Protein AF-0000000072936129 (afdb_homodimer)

pLDDT: mean 92.23, std 13.23, range [34.88, 98.94]

Solvent-accessible surface area (backbone atoms only — not comparable to full-atom values): 17784 Å² total; per-residue (Å²): 123,75,64,48,85,88,72,52,72,51,57,71,72,42,20,21,24,25,31,34,38,63,57,96,77,30,41,35,38,40,36,5,30,23,65,89,80,64,44,60,27,60,57,40,38,38,34,34,70,89,75,70,45,54,44,74,38,45,80,39,76,51,63,65,71,44,19,21,29,34,36,50,46,68,53,96,84,27,37,38,36,38,39,4,32,53,90,78,54,62,28,54,36,33,35,36,34,46,64,56,58,78,68,30,64,76,76,63,76,26,44,39,38,24,37,72,63,34,36,74,78,60,31,71,76,69,68,57,69,67,73,71,39,18,24,30,34,23,56,39,67,57,92,67,28,37,42,36,39,36,5,29,57,87,81,51,41,28,56,55,76,46,55,34,32,61,91,78,51,42,92,123,76,64,47,86,87,73,54,73,52,56,72,72,43,19,20,22,25,31,35,39,64,57,95,77,31,40,36,39,38,38,5,30,22,67,91,79,64,43,60,27,58,54,41,37,36,34,34,71,90,75,70,44,54,44,72,39,44,80,39,76,52,63,66,70,45,20,20,28,36,37,51,45,68,53,96,84,27,38,37,36,39,38,4,31,54,91,81,53,61,28,54,36,34,36,37,34,46,63,54,58,76,68,32,64,76,77,57,80,28,42,38,39,26,38,72,64,36,37,72,78,61,30,70,74,69,70,60,72,68,74,69,39,20,24,29,35,22,56,40,66,56,91,66,28,37,42,36,37,38,4,29,58,87,82,50,42,29,54,57,77,43,56,33,34,61,92,78,52,41,91

Secondary structure (DSSP, 8-state):
--B-TTS-B-SPPP-BS-EEEEETTEEEEE--EETTTTEE---EEEEETTTTEEEEEEEEESPPPS-BS-EEEEETTEEEEE--B-SS-B---EEEEEPPPGGGGTSS--EEEEEEEE-HHHHHHH----PPS-BS-EEEEETTEEEEE--B-SS-B---EEEEETTTTB-/--B-TTS-B-SPPP-BS-EEEEETTEEEEE--EETTTTEE---EEEEETTTTEEEEEEEEESPPPS-BS-EEEEETTEEEEE--B-SS-B---EEEEEPPPTHHHHSS--EEEEEEEE-HHHHHHH----PPS-BS-EEEEETTEEEEE--B-SS-B---EEEEETTTTB-

Radius of gyration: 19.37 Å; Cα contacts (8 Å, |Δi|>4): 922; chains: 2; bounding box: 53×57×47 Å

Nearest PDB structures (foldseek):
  9d1i-assembly1_A  TM=8.210E-01  e=4.755E-09  Homo sapiens
  9d1z-assembly1_A  TM=8.178E-01  e=1.026E-08  Homo sapiens
  8ebm-assembly2_B  TM=7.994E-01  e=2.455E-08  Homo sapiens
  9bc9-assembly2_B  TM=8.000E-01  e=6.846E-08  Homo sapiens
  5gq0-assembly1_B  TM=7.880E-01  e=1.724E-07  Arabidopsis thaliana

Structure (mmCIF, N/CA/C/O backbone):
data_AF-0000000072936129-model_v1
#
loop_
_entity.id
_entity.type
_entity.pdbx_description
1 polymer 'Kelch repeat protein, putative'
#
loop_
_atom_site.group_PDB
_atom_site.id
_atom_site.type_symbol
_atom_site.label_atom_id
_atom_site.label_alt_id
_atom_site.label_comp_id
_atom_site.label_asym_id
_atom_site.label_entity_id
_atom_site.label_seq_id
_atom_site.pdbx_PDB_ins_code
_atom_site.Cartn_x
_atom_site.Cartn_y
_atom_site.Cartn_z
_atom_site.occupancy
_atom_site.B_iso_or_equiv
_atom_site.auth_seq_id
_atom_site.auth_comp_id
_atom_site.auth_asym_id
_atom_site.auth_atom_id
_atom_site.pdbx_PDB_model_num
ATOM 1 N N . VAL A 1 1 ? 0.604 16.75 18.766 1 35.09 1 VAL A N 1
ATOM 2 C CA . VAL A 1 1 ? -0.554 16.984 17.906 1 35.09 1 VAL A CA 1
ATOM 3 C C . VAL A 1 1 ? -0.924 18.469 17.953 1 35.09 1 VAL A C 1
ATOM 5 O O . VAL A 1 1 ? -1.221 19.016 19.016 1 35.09 1 VAL A O 1
ATOM 8 N N . GLN A 1 2 ? -0.437 19.125 16.875 1 34.94 2 GLN A N 1
ATOM 9 C CA . GLN A 1 2 ? -0.772 20.531 17.031 1 34.94 2 GLN A CA 1
ATOM 10 C C . GLN A 1 2 ? -2.281 20.734 17.141 1 34.94 2 GLN A C 1
ATOM 12 O O . GLN A 1 2 ? -3.029 20.344 16.234 1 34.94 2 GLN A O 1
ATOM 17 N N . ARG A 1 3 ? -2.689 20.625 18.297 1 34.88 3 ARG A N 1
ATOM 18 C CA . ARG A 1 3 ? -4.066 21.016 18.562 1 34.88 3 ARG A CA 1
ATOM 19 C C . ARG A 1 3 ? -4.316 22.453 18.141 1 34.88 3 ARG A C 1
ATOM 21 O O . ARG A 1 3 ? -3.598 23.375 18.562 1 34.88 3 ARG A O 1
ATOM 28 N N . CYS A 1 4 ? -4.648 22.688 16.906 1 37.97 4 CYS A N 1
ATOM 29 C CA . CYS A 1 4 ? -5.16 24.047 16.828 1 37.97 4 CYS A CA 1
ATOM 30 C C . CYS A 1 4 ? -6.199 24.297 17.906 1 37.97 4 CYS A C 1
ATOM 32 O O . CYS A 1 4 ? -6.758 23.359 18.469 1 37.97 4 CYS A O 1
ATOM 34 N N . HIS A 1 5 ? -6.414 25.453 18.234 1 36.09 5 HIS A N 1
ATOM 35 C CA . HIS A 1 5 ? -7.23 26.031 19.297 1 36.09 5 HIS A CA 1
ATOM 36 C C . HIS A 1 5 ? -8.633 25.422 19.312 1 36.09 5 HIS A C 1
ATOM 38 O O . HIS A 1 5 ? -9.273 25.344 20.359 1 36.09 5 HIS A O 1
ATOM 44 N N . ASP A 1 6 ? -9.484 25.484 18.234 1 43.16 6 ASP A N 1
ATOM 45 C CA . ASP A 1 6 ? -10.922 25.25 18.375 1 43.16 6 ASP A CA 1
ATOM 46 C C . ASP A 1 6 ? -11.242 23.766 18.438 1 43.16 6 ASP A C 1
ATOM 48 O O . ASP A 1 6 ? -12.398 23.375 18.281 1 43.16 6 ASP A O 1
ATOM 52 N N . GLY A 1 7 ? -10.445 22.891 18.969 1 49.56 7 GLY A N 1
ATOM 53 C CA . GLY A 1 7 ? -10.719 21.484 19.156 1 49.56 7 GLY A CA 1
ATOM 54 C C . GLY A 1 7 ? -10.539 20.672 17.891 1 49.56 7 GLY A C 1
ATOM 55 O O . GLY A 1 7 ? -10.727 19.453 17.891 1 49.56 7 GLY A O 1
ATOM 56 N N . GLN A 1 8 ? -10.758 21.312 16.75 1 54.88 8 GLN A N 1
ATOM 57 C CA . GLN A 1 8 ? -10.734 20.594 15.477 1 54.88 8 GLN A CA 1
ATOM 58 C C . GLN A 1 8 ? -9.336 20.062 15.172 1 54.88 8 GLN A C 1
ATOM 60 O O . GLN A 1 8 ? -8.344 20.766 15.359 1 54.88 8 GLN A O 1
ATOM 65 N N . VAL A 1 9 ? -9.242 18.781 15.211 1 64 9 VAL A N 1
ATOM 66 C CA . VAL A 1 9 ? -7.98 18.141 14.867 1 64 9 VAL A CA 1
ATOM 67 C C . VAL A 1 9 ? -7.539 18.594 13.477 1 64 9 VAL A C 1
ATOM 69 O O . VAL A 1 9 ? -8.32 18.531 12.523 1 64 9 VAL A O 1
ATOM 72 N N . SER A 1 10 ? -6.477 19.203 13.352 1 86.56 10 SER A N 1
ATOM 73 C CA . SER A 1 10 ? -5.988 19.844 12.141 1 86.56 10 SER A CA 1
ATOM 74 C C . SER A 1 10 ? -5.238 18.859 11.25 1 86.56 10 SER A C 1
ATOM 76 O O . SER A 1 10 ? -5.035 19.125 10.062 1 86.56 10 SER A O 1
ATOM 78 N N . GLU A 1 11 ? -4.922 17.734 11.867 1 94.81 11 GLU A N 1
ATOM 79 C CA . GLU A 1 11 ? -4.215 16.719 11.094 1 94.81 11 GLU A CA 1
ATOM 80 C C . GLU A 1 11 ? -4.492 15.32 11.633 1 94.81 11 GLU A C 1
ATOM 82 O O . GLU A 1 11 ? -4.973 15.172 12.758 1 94.81 11 GLU A O 1
ATOM 87 N N . PRO A 1 12 ? -4.352 14.344 10.875 1 96.69 12 PRO A N 1
ATOM 88 C CA . PRO A 1 12 ? -4.605 13 11.391 1 96.69 12 PRO A CA 1
ATOM 89 C C . PRO A 1 12 ? -3.715 12.641 12.578 1 96.69 12 PRO A C 1
ATOM 91 O O . PRO A 1 12 ? -2.543 13.023 12.609 1 96.69 12 PRO A O 1
ATOM 94 N N . PRO A 1 13 ? -4.262 11.93 13.555 1 96.5 13 PRO A N 1
ATOM 95 C CA . PRO A 1 13 ? -3.408 11.391 14.617 1 96.5 13 PRO A CA 1
ATOM 96 C C . PRO A 1 13 ? -2.363 10.406 14.086 1 96.5 13 PRO A C 1
ATOM 98 O O . PRO A 1 13 ? -2.508 9.875 12.984 1 96.5 13 PRO A O 1
ATOM 101 N N . ALA A 1 14 ? -1.363 10.195 14.93 1 97.94 14 ALA A N 1
ATOM 102 C CA . ALA A 1 14 ? -0.347 9.195 14.602 1 97.94 14 ALA A CA 1
ATOM 103 C C . ALA A 1 14 ? -0.981 7.832 14.336 1 97.94 14 ALA A C 1
ATOM 105 O O . ALA A 1 14 ? -1.893 7.414 15.055 1 97.94 14 ALA A O 1
ATOM 106 N N . ARG A 1 15 ? -0.455 7.164 13.258 1 98.5 15 ARG A N 1
ATOM 107 C CA . ARG A 1 15 ? -1.057 5.883 12.906 1 98.5 15 ARG A CA 1
ATOM 108 C C . ARG A 1 15 ? -0.118 5.059 12.031 1 98.5 15 ARG A C 1
ATOM 110 O O . ARG A 1 15 ? 0.707 5.613 11.305 1 98.5 15 ARG A O 1
ATOM 117 N N . SER A 1 16 ? -0.216 3.822 12.156 1 98.75 16 SER A N 1
ATOM 118 C CA . SER A 1 16 ? 0.45 2.836 11.312 1 98.75 16 SER A CA 1
ATOM 119 C C . SER A 1 16 ? -0.561 1.931 10.617 1 98.75 16 SER A C 1
ATOM 121 O O . SER A 1 16 ? -1.654 1.697 11.141 1 98.75 16 SER A O 1
ATOM 123 N N . GLY A 1 17 ? -0.165 1.471 9.43 1 98.81 17 GLY A N 1
ATOM 124 C CA . GLY A 1 17 ? -1.006 0.52 8.719 1 98.81 17 GLY A CA 1
ATOM 125 C C . GLY A 1 17 ? -2.119 1.182 7.93 1 98.81 17 GLY A C 1
ATOM 126 O O . GLY A 1 17 ? -2.908 0.501 7.27 1 98.81 17 GLY A O 1
ATOM 127 N N . ALA A 1 18 ? -2.207 2.545 7.98 1 98.88 18 ALA A N 1
ATOM 128 C CA . ALA A 1 18 ? -3.131 3.26 7.105 1 98.88 18 ALA A CA 1
ATOM 129 C C . ALA A 1 18 ? -2.699 3.148 5.645 1 98.88 18 ALA A C 1
ATOM 131 O O . ALA A 1 18 ? -1.549 2.814 5.355 1 98.88 18 ALA A O 1
ATOM 132 N N . ARG A 1 19 ? -3.637 3.375 4.766 1 98.88 19 ARG A N 1
ATOM 133 C CA . ARG A 1 19 ? -3.324 3.35 3.34 1 98.88 19 ARG A CA 1
ATOM 134 C C . ARG A 1 19 ? -3.766 4.641 2.66 1 98.88 19 ARG A C 1
ATOM 136 O O . ARG A 1 19 ? -4.656 5.336 3.154 1 98.88 19 ARG A O 1
ATOM 143 N N . SER A 1 20 ? -3.125 4.906 1.517 1 98.88 20 SER A N 1
ATOM 144 C CA . SER A 1 20 ? -3.391 6.172 0.84 1 98.88 20 SER A CA 1
ATOM 145 C C . SER A 1 20 ? -3.631 5.961 -0.651 1 98.88 20 SER A C 1
ATOM 147 O O . SER A 1 20 ? -3.221 4.941 -1.214 1 98.88 20 SER A O 1
ATOM 149 N N . ALA A 1 21 ? -4.293 6.852 -1.261 1 98.56 21 ALA A N 1
ATOM 150 C CA . ALA A 1 21 ? -4.52 6.98 -2.697 1 98.56 21 ALA A CA 1
ATOM 151 C C . ALA A 1 21 ? -4.582 8.445 -3.113 1 98.56 21 ALA A C 1
ATOM 153 O O . ALA A 1 21 ? -4.832 9.328 -2.283 1 98.56 21 ALA A O 1
ATOM 154 N N . VAL A 1 22 ? -4.336 8.672 -4.348 1 97.44 22 VAL A N 1
ATOM 155 C CA . VAL A 1 22 ? -4.383 10.031 -4.883 1 97.44 22 VAL A CA 1
ATOM 156 C C . VAL A 1 22 ? -5.453 10.117 -5.969 1 97.44 22 VAL A C 1
ATOM 158 O O . VAL A 1 22 ? -5.551 9.234 -6.824 1 97.44 22 VAL A O 1
ATOM 161 N N . PHE A 1 23 ? -6.227 11.133 -5.898 1 96.69 23 PHE A N 1
ATOM 162 C CA . PHE A 1 23 ? -7.223 11.406 -6.93 1 96.69 23 PHE A CA 1
ATOM 163 C C . PHE A 1 23 ? -7.387 12.906 -7.141 1 96.69 23 PHE A C 1
ATOM 165 O O . PHE A 1 23 ? -7.559 13.656 -6.18 1 96.69 23 PHE A O 1
ATOM 172 N N . GLU A 1 24 ? -7.199 13.328 -8.352 1 94.94 24 GLU A N 1
ATOM 173 C CA . GLU A 1 24 ? -7.367 14.719 -8.766 1 94.94 24 GLU A CA 1
ATOM 174 C C . GLU A 1 24 ? -6.566 15.664 -7.875 1 94.94 24 GLU A C 1
ATOM 176 O O . GLU A 1 24 ? -7.098 16.656 -7.379 1 94.94 24 GLU A O 1
ATOM 181 N N . GLY A 1 25 ? -5.395 15.297 -7.559 1 94.75 25 G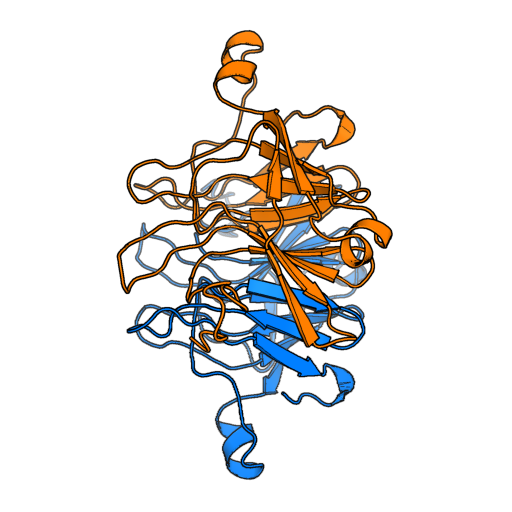LY A N 1
ATOM 182 C CA . GLY A 1 25 ? -4.434 16.156 -6.895 1 94.75 25 GLY A CA 1
ATOM 183 C C . GLY A 1 25 ? -4.555 16.141 -5.383 1 94.75 25 GLY A C 1
ATOM 184 O O . GLY A 1 25 ? -3.852 16.891 -4.691 1 94.75 25 GLY A O 1
ATOM 185 N N . ILE A 1 26 ? -5.465 15.344 -4.859 1 96.31 26 ILE A N 1
ATOM 186 C CA . ILE A 1 26 ? -5.664 15.258 -3.418 1 96.31 26 ILE A CA 1
ATOM 187 C C . ILE A 1 26 ? -5.203 13.891 -2.914 1 96.31 26 ILE A C 1
ATOM 189 O O . ILE A 1 26 ? -5.477 12.867 -3.541 1 96.31 26 ILE A O 1
ATOM 193 N N . VAL A 1 27 ? -4.445 13.891 -1.812 1 97.62 27 VAL A N 1
ATOM 194 C CA . VAL A 1 27 ? -4.02 12.656 -1.169 1 97.62 27 VAL A CA 1
ATOM 195 C C . VAL A 1 27 ? -5.027 12.258 -0.095 1 97.62 27 VAL A C 1
ATOM 197 O O . VAL A 1 27 ? -5.324 13.039 0.809 1 97.62 27 VAL A O 1
ATOM 200 N N . TYR A 1 28 ? -5.535 11.047 -0.186 1 98.38 28 TYR A N 1
ATOM 201 C CA . TYR A 1 28 ? -6.477 10.531 0.801 1 98.38 28 TYR A CA 1
ATOM 202 C C . TYR A 1 28 ? -5.84 9.43 1.64 1 98.38 28 TYR A C 1
ATOM 204 O O . TYR A 1 28 ? -5.113 8.586 1.115 1 98.38 28 TYR A O 1
ATOM 212 N N . ILE A 1 29 ? -6.098 9.445 2.912 1 98.69 29 ILE A N 1
ATOM 213 C CA . ILE A 1 29 ? -5.609 8.438 3.852 1 98.69 29 ILE A CA 1
ATOM 214 C C . ILE A 1 29 ? -6.785 7.824 4.609 1 98.69 29 ILE A C 1
ATOM 216 O O . ILE A 1 29 ? -7.703 8.539 5.027 1 98.69 29 ILE A O 1
ATOM 220 N N . PHE A 1 30 ? -6.727 6.527 4.781 1 98.81 30 PHE A N 1
ATOM 221 C CA . PHE A 1 30 ? -7.809 5.84 5.473 1 98.81 30 PHE A CA 1
ATOM 222 C C . PHE A 1 30 ? -7.258 4.801 6.441 1 98.81 30 PHE A C 1
ATOM 224 O O . PHE A 1 30 ? -6.336 4.055 6.102 1 98.81 30 PHE A O 1
ATOM 231 N N . GLY A 1 31 ? -7.863 4.77 7.641 1 98.81 31 GLY A N 1
ATOM 232 C CA . GLY A 1 31 ? -7.621 3.701 8.602 1 98.81 31 GLY A CA 1
ATOM 233 C C . GLY A 1 31 ? -6.312 3.852 9.344 1 98.81 31 GLY A C 1
ATOM 234 O O . GLY A 1 31 ? -5.836 4.969 9.555 1 98.81 31 GLY A O 1
ATOM 235 N N . GLY A 1 32 ? -5.836 2.781 9.883 1 98.75 32 GLY A N 1
ATOM 236 C CA . GLY A 1 32 ? -4.605 2.736 10.656 1 98.75 32 GLY A CA 1
ATOM 237 C C . GLY A 1 32 ? -4.836 2.457 12.133 1 98.75 32 GLY A C 1
ATOM 238 O O . GLY A 1 32 ? -5.973 2.264 12.562 1 98.75 32 GLY A O 1
ATOM 239 N N . TYR A 1 33 ? -3.738 2.365 12.727 1 98.38 33 TYR A N 1
ATOM 240 C CA . TYR A 1 33 ? -3.672 2.047 14.148 1 98.38 33 TYR A CA 1
ATOM 241 C C . TYR A 1 33 ? -2.701 2.973 14.867 1 98.38 33 TYR A C 1
ATOM 243 O O . TYR A 1 33 ? -1.678 3.369 14.305 1 98.38 33 TYR A O 1
ATOM 251 N N . THR A 1 34 ? -3.084 3.342 16.141 1 97.56 34 THR A N 1
ATOM 252 C CA . THR A 1 34 ? -2.133 4.094 16.953 1 97.56 34 THR A CA 1
ATOM 253 C C . THR A 1 34 ? -1.775 3.32 18.219 1 97.56 34 THR A C 1
ATOM 255 O O . THR A 1 34 ? -2.646 2.719 18.844 1 97.56 34 THR A O 1
ATOM 258 N N . LYS A 1 35 ? -0.553 3.352 18.562 1 90.81 35 LYS A N 1
ATOM 259 C CA . LYS A 1 35 ? -0.07 2.684 19.766 1 90.81 35 LYS A CA 1
ATOM 260 C C . LYS A 1 35 ? -0.498 3.439 21.016 1 90.81 35 LYS A C 1
ATOM 262 O O . LYS A 1 35 ? -0.722 2.832 22.062 1 90.81 35 LYS A O 1
ATOM 267 N N . LYS A 1 36 ? -0.49 4.734 20.953 1 85.19 36 LYS A N 1
ATOM 268 C CA . LYS A 1 36 ? -0.713 5.598 22.109 1 85.19 36 LYS A CA 1
ATOM 269 C C . LYS A 1 36 ? -1.953 5.168 22.891 1 85.19 36 LYS A C 1
ATOM 271 O O . LYS A 1 36 ? -1.879 4.91 24.094 1 85.19 36 LYS A O 1
ATOM 276 N N . ASP A 1 37 ? -3.02 4.91 22.266 1 86.81 37 ASP A N 1
ATOM 277 C CA . ASP A 1 37 ? -4.258 4.559 22.938 1 86.81 37 ASP A CA 1
ATOM 278 C C . ASP A 1 37 ? -4.758 3.184 22.516 1 86.81 37 ASP A C 1
ATOM 280 O O . ASP A 1 37 ? -5.738 2.674 23.047 1 86.81 37 ASP A O 1
ATOM 284 N N . GLY A 1 38 ? -4.016 2.637 21.656 1 90.94 38 GLY A N 1
ATOM 285 C CA . GLY A 1 38 ? -4.41 1.334 21.141 1 90.94 38 GLY A CA 1
ATOM 286 C C . GLY A 1 38 ? -5.629 1.395 20.234 1 90.94 38 GLY A C 1
ATOM 287 O O . GLY A 1 38 ? -6.383 0.425 20.141 1 90.94 38 GLY A O 1
A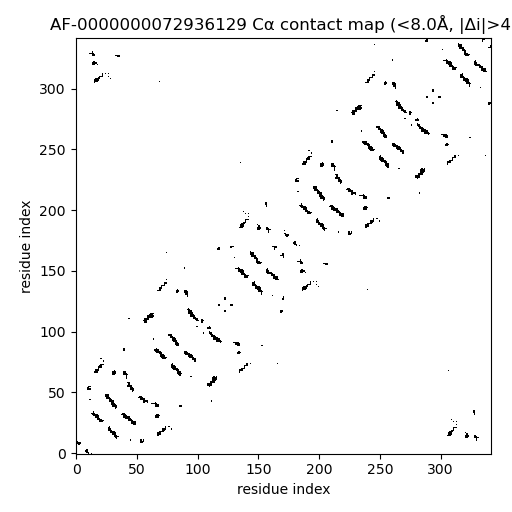TOM 288 N N . ASP A 1 39 ? -5.789 2.541 19.625 1 94.56 39 ASP A N 1
ATOM 289 C CA . ASP A 1 39 ? -6.988 2.738 18.812 1 94.56 39 ASP A CA 1
ATOM 290 C C . ASP A 1 39 ? -6.738 2.35 17.359 1 94.56 39 ASP A C 1
ATOM 292 O O . ASP A 1 39 ? -5.637 2.537 16.844 1 94.56 39 ASP A O 1
ATOM 296 N N . TYR A 1 40 ? -7.789 1.784 16.766 1 98.31 40 TYR A N 1
ATOM 297 C CA . TYR A 1 40 ? -7.891 1.603 15.328 1 98.31 40 TYR A CA 1
ATOM 298 C C . TYR A 1 40 ? -8.812 2.645 14.711 1 98.31 40 TYR A C 1
ATOM 300 O O . TYR A 1 40 ? -9.734 3.137 15.367 1 98.31 40 TYR A O 1
ATOM 308 N N . PHE A 1 41 ? -8.539 2.957 13.445 1 98.38 41 PHE A N 1
ATOM 309 C CA . PHE A 1 41 ? -9.281 4.059 12.836 1 98.38 41 PHE A CA 1
ATOM 310 C C . PHE A 1 41 ? -10.055 3.576 11.617 1 98.38 41 PHE A C 1
ATOM 312 O O . PHE A 1 41 ? -9.703 2.562 11.008 1 98.38 41 PHE A O 1
ATOM 319 N N . ASN A 1 42 ? -11.148 4.273 11.289 1 98.69 42 ASN A N 1
ATOM 320 C CA . ASN A 1 42 ? -11.852 4.148 10.016 1 98.69 42 ASN A CA 1
ATOM 321 C C . ASN A 1 42 ? -12.227 5.512 9.445 1 98.69 42 ASN A C 1
ATOM 323 O O . ASN A 1 42 ? -13.227 5.641 8.734 1 98.69 42 ASN A O 1
ATOM 327 N N . ASP A 1 43 ? -11.508 6.516 9.906 1 97.81 43 ASP A N 1
ATOM 328 C CA . ASP A 1 43 ? -11.703 7.855 9.367 1 97.81 43 ASP A CA 1
ATOM 329 C C . ASP A 1 43 ? -10.938 8.039 8.062 1 97.81 43 ASP A C 1
ATOM 331 O O . ASP A 1 43 ? -10 7.289 7.773 1 97.81 43 ASP A O 1
ATOM 335 N N . THR A 1 44 ? -11.445 8.961 7.27 1 98.25 44 THR A N 1
ATOM 336 C CA . THR A 1 44 ? -10.789 9.375 6.035 1 98.25 44 THR A CA 1
ATOM 337 C C . THR A 1 44 ? -10.297 10.82 6.141 1 98.25 44 THR A C 1
ATOM 339 O O . THR A 1 44 ? -11.047 11.711 6.535 1 98.25 44 THR A O 1
ATOM 342 N N . TRP A 1 45 ? -9.062 10.992 5.805 1 97.44 45 TRP A N 1
ATOM 343 C CA . TRP A 1 45 ? -8.453 12.32 5.754 1 97.44 45 TRP A CA 1
ATOM 344 C C . TRP A 1 45 ? -8.008 12.664 4.332 1 97.44 45 TRP A C 1
ATOM 346 O O . TRP A 1 45 ? -7.582 11.781 3.582 1 97.44 45 TRP A O 1
ATOM 356 N N . ALA A 1 46 ? -8.125 13.922 4 1 97.19 46 ALA A N 1
ATOM 357 C CA . ALA A 1 46 ? -7.625 14.453 2.734 1 97.19 46 ALA A CA 1
ATOM 358 C C . ALA A 1 46 ? -6.508 15.469 2.969 1 97.19 46 ALA A C 1
ATOM 360 O O . ALA A 1 46 ? -6.605 16.312 3.857 1 97.19 46 ALA A O 1
ATOM 361 N N . PHE A 1 47 ? -5.484 15.344 2.184 1 96.69 47 PHE A N 1
ATOM 362 C CA . PHE A 1 47 ? -4.402 16.312 2.162 1 96.69 47 PHE A CA 1
ATOM 363 C C . PHE A 1 47 ? -4.32 17 0.803 1 96.69 47 PHE A C 1
ATOM 365 O O . PHE A 1 47 ? -4.277 16.344 -0.233 1 96.69 47 PHE A O 1
ATOM 372 N N . ASN A 1 48 ? -4.305 18.297 0.816 1 94.5 48 ASN A N 1
ATOM 373 C CA . ASN A 1 48 ? -4.102 19.109 -0.379 1 94.5 48 ASN A CA 1
ATOM 374 C C . ASN A 1 48 ? -2.656 19.594 -0.489 1 94.5 48 ASN A C 1
ATOM 376 O O . ASN A 1 48 ? -2.234 20.469 0.261 1 94.5 48 ASN A O 1
ATOM 380 N N . PRO A 1 49 ? -1.955 19.016 -1.416 1 94.56 49 PRO A N 1
ATOM 381 C CA . PRO A 1 49 ? -0.541 19.391 -1.511 1 94.56 49 PRO A CA 1
ATOM 382 C C . PRO A 1 49 ? -0.338 20.844 -1.923 1 94.56 49 PRO A C 1
ATOM 384 O O . PRO A 1 49 ? 0.709 21.438 -1.639 1 94.56 49 PRO A O 1
ATOM 387 N N . LEU A 1 50 ? -1.224 21.359 -2.645 1 91.5 50 LEU A N 1
ATOM 388 C CA . LEU A 1 50 ? -1.095 22.75 -3.096 1 91.5 50 LEU A CA 1
ATOM 389 C C . LEU A 1 50 ? -1.175 23.719 -1.919 1 91.5 50 LEU A C 1
ATOM 391 O O . LEU A 1 50 ? -0.403 24.672 -1.845 1 91.5 50 LEU A O 1
ATOM 395 N N . TYR A 1 51 ? -2.07 23.453 -0.972 1 90.56 51 TYR A N 1
ATOM 396 C CA . TYR A 1 51 ? -2.301 24.375 0.135 1 90.56 51 TYR A CA 1
ATOM 397 C C . TYR A 1 51 ? -1.71 23.828 1.43 1 90.56 51 TYR A C 1
ATOM 399 O O . TYR A 1 51 ? -1.694 24.531 2.451 1 90.56 51 TYR A O 1
ATOM 407 N N . HIS A 1 52 ? -1.238 22.625 1.386 1 92.88 52 HIS A N 1
ATOM 408 C CA . HIS A 1 52 ? -0.654 21.969 2.549 1 92.88 52 HIS A CA 1
ATOM 409 C C . HIS A 1 52 ? -1.628 21.953 3.723 1 92.88 52 HIS A C 1
ATOM 411 O O . HIS A 1 52 ? -1.269 22.344 4.836 1 92.88 52 HIS A O 1
ATOM 417 N N . THR A 1 53 ? -2.844 21.516 3.443 1 92.62 53 THR A N 1
ATOM 418 C CA . THR A 1 53 ? -3.881 21.469 4.469 1 92.62 53 THR A CA 1
ATOM 419 C C . THR A 1 53 ? -4.492 20.062 4.543 1 92.62 53 THR A C 1
ATOM 421 O O . THR A 1 53 ? -4.609 19.375 3.529 1 92.62 53 THR A O 1
ATOM 424 N N . TRP A 1 54 ? -4.895 19.766 5.75 1 95.25 54 TRP A N 1
ATOM 425 C CA . TRP A 1 54 ? -5.629 18.547 6.016 1 95.25 54 TRP A CA 1
ATOM 426 C C . TRP A 1 54 ? -7.109 18.828 6.23 1 95.25 54 TRP A C 1
ATOM 428 O O . TRP A 1 54 ? -7.477 19.844 6.832 1 95.25 54 TRP A O 1
ATOM 438 N N . THR A 1 55 ? -7.91 17.922 5.766 1 94.62 55 THR A N 1
ATOM 439 C CA . THR A 1 55 ? -9.344 17.953 6.031 1 94.62 55 THR A CA 1
ATOM 440 C C . THR A 1 55 ? -9.867 16.547 6.359 1 94.62 55 THR A C 1
ATOM 442 O O . THR A 1 55 ? -9.602 15.594 5.629 1 94.62 55 THR A O 1
ATOM 445 N N . MET A 1 56 ? -10.547 16.453 7.473 1 95.5 56 MET A N 1
ATOM 446 C CA . MET A 1 56 ? -11.234 15.188 7.75 1 95.5 56 MET A CA 1
ATOM 447 C C . MET A 1 56 ? -12.555 15.109 6.992 1 95.5 56 MET A C 1
ATOM 449 O O . MET A 1 56 ? -13.359 16.047 7.035 1 95.5 56 MET A O 1
ATOM 453 N N . LEU A 1 57 ? -12.766 14.047 6.297 1 96.69 57 LEU A N 1
ATOM 454 C CA . LEU A 1 57 ? -14.016 13.883 5.57 1 96.69 57 LEU A CA 1
ATOM 455 C C . LEU A 1 57 ? -15.094 13.297 6.48 1 96.69 57 LEU A C 1
ATOM 457 O O . LEU A 1 57 ? -14.82 12.398 7.281 1 96.69 57 LEU A O 1
ATOM 461 N N . ALA A 1 58 ? -16.266 13.805 6.293 1 95.75 58 ALA A N 1
ATOM 462 C CA . ALA A 1 58 ? -17.406 13.133 6.922 1 95.75 58 ALA A CA 1
ATOM 463 C C . ALA A 1 58 ? -17.672 11.781 6.27 1 95.75 58 ALA A C 1
ATOM 465 O O . ALA A 1 58 ? -17.469 11.625 5.062 1 95.75 58 ALA A O 1
ATOM 466 N N . ALA A 1 59 ? -18.109 10.852 7.066 1 96.94 59 ALA A N 1
ATOM 467 C CA . ALA A 1 59 ? -18.375 9.508 6.539 1 96.94 59 ALA A CA 1
ATOM 468 C C . ALA A 1 59 ? -19.859 9.289 6.316 1 96.94 59 ALA A C 1
ATOM 470 O O . ALA A 1 59 ? -20.688 9.711 7.125 1 96.94 59 ALA A O 1
ATOM 471 N N . ALA A 1 60 ? -20.188 8.641 5.203 1 97.62 60 ALA A N 1
ATOM 472 C CA . ALA A 1 60 ? -21.562 8.273 4.91 1 97.62 60 ALA A CA 1
ATOM 473 C C . ALA A 1 60 ? -21.641 6.879 4.285 1 97.62 60 ALA A C 1
ATOM 475 O O . ALA A 1 60 ? -20.672 6.41 3.689 1 97.62 60 ALA A O 1
ATOM 476 N N . GLY A 1 61 ? -22.812 6.191 4.453 1 98 61 GLY A N 1
ATOM 477 C CA . GLY A 1 61 ? -23.047 4.887 3.857 1 98 61 GLY A CA 1
ATOM 478 C C . GLY A 1 61 ? -22.438 3.75 4.656 1 98 61 GLY A C 1
ATOM 479 O O . GLY A 1 61 ? -22.438 3.779 5.891 1 98 61 GLY A O 1
ATOM 480 N N . ASP A 1 62 ? -21.969 2.682 3.93 1 97.44 62 ASP A N 1
ATOM 481 C CA . ASP A 1 62 ? -21.438 1.477 4.555 1 97.44 62 ASP A CA 1
ATOM 482 C C . ASP A 1 62 ? -19.953 1.645 4.898 1 97.44 62 ASP A C 1
ATOM 484 O O . ASP A 1 62 ? -19.094 1.011 4.285 1 97.44 62 ASP A O 1
ATOM 488 N N . VAL A 1 63 ? -19.688 2.383 5.918 1 98 63 VAL A N 1
ATOM 489 C CA . VAL A 1 63 ? -18.312 2.678 6.301 1 98 63 VAL A CA 1
ATOM 490 C C . VAL A 1 63 ? -17.641 1.408 6.805 1 98 63 VAL A C 1
ATOM 492 O O . VAL A 1 63 ? -18.172 0.709 7.668 1 98 63 VAL A O 1
ATOM 495 N N . PRO A 1 64 ? -16.5 1.092 6.211 1 98.12 64 PRO A N 1
ATOM 496 C CA . PRO A 1 64 ? -15.781 -0.078 6.727 1 98.12 64 PRO A CA 1
ATOM 497 C C . PRO A 1 64 ? -15.469 0.034 8.219 1 98.12 64 PRO A C 1
ATOM 499 O O . PRO A 1 64 ? -15.289 1.141 8.734 1 98.12 64 PRO A O 1
ATOM 502 N N . ALA A 1 65 ? -15.344 -1.098 8.906 1 97.94 65 ALA A N 1
ATOM 503 C CA . ALA A 1 65 ? -14.891 -1.134 10.297 1 97.94 65 ALA A CA 1
ATOM 504 C C . ALA A 1 65 ? -13.484 -0.543 10.43 1 97.94 65 ALA A C 1
ATOM 506 O O . ALA A 1 65 ? -12.742 -0.463 9.453 1 97.94 65 ALA A O 1
ATOM 507 N N . ARG A 1 66 ? -13.195 -0.099 11.656 1 98.69 66 ARG A N 1
ATOM 508 C CA . ARG A 1 66 ? -11.812 0.293 11.945 1 98.69 66 ARG A CA 1
ATOM 509 C C . ARG A 1 66 ? -10.836 -0.811 11.547 1 98.69 66 ARG A C 1
ATOM 511 O O . ARG A 1 66 ? -11.094 -1.989 11.812 1 98.69 66 ARG A O 1
ATOM 518 N N . ARG A 1 67 ? -9.711 -0.431 10.867 1 98.81 67 ARG A N 1
ATOM 519 C CA . ARG A 1 67 ? -8.812 -1.473 10.375 1 98.81 67 ARG A CA 1
ATOM 520 C C . ARG A 1 67 ? -7.434 -0.907 10.062 1 98.81 67 ARG A C 1
ATOM 522 O O . ARG A 1 67 ? -7.285 0.299 9.852 1 98.81 67 ARG A O 1
ATOM 529 N N . THR A 1 68 ? -6.473 -1.729 10.094 1 98.81 68 THR A N 1
ATOM 530 C CA . THR A 1 68 ? -5.109 -1.45 9.656 1 98.81 68 THR A CA 1
ATOM 531 C C . THR A 1 68 ? -4.629 -2.512 8.672 1 98.81 68 THR A C 1
ATOM 533 O O . THR A 1 68 ? -5.227 -3.586 8.57 1 98.81 68 THR A O 1
ATOM 536 N N . ASP A 1 69 ? -3.617 -2.143 7.883 1 98.81 69 ASP A N 1
ATOM 537 C CA . ASP A 1 69 ? -2.924 -3.076 7 1 98.81 69 ASP A CA 1
ATOM 538 C C . ASP A 1 69 ? -3.889 -3.701 5.996 1 98.81 69 ASP A C 1
ATOM 540 O O . ASP A 1 69 ? -3.766 -4.879 5.66 1 98.81 69 ASP A O 1
ATOM 544 N N . HIS A 1 70 ? -4.922 -2.939 5.652 1 98.94 70 HIS A N 1
ATOM 545 C CA . HIS A 1 70 ? -5.742 -3.211 4.477 1 98.94 70 HIS A CA 1
ATOM 546 C C . HIS A 1 70 ? -5.059 -2.723 3.203 1 98.94 70 HIS A C 1
ATOM 548 O O . HIS A 1 70 ? -3.924 -2.244 3.246 1 98.94 70 HIS A O 1
ATOM 554 N N . SER A 1 71 ? -5.641 -2.957 2.086 1 98.88 71 SER A N 1
ATOM 555 C CA . SER A 1 71 ? -5.191 -2.324 0.852 1 98.88 71 SER A CA 1
ATOM 556 C C . SER A 1 71 ? -6.148 -1.222 0.414 1 98.88 71 SER A C 1
ATOM 558 O O . SER A 1 71 ? -7.312 -1.204 0.822 1 98.88 71 SER A O 1
ATOM 560 N N . MET A 1 72 ? -5.691 -0.362 -0.289 1 98.94 72 MET A N 1
ATOM 561 C CA . MET A 1 72 ? -6.418 0.771 -0.853 1 98.94 72 MET A CA 1
ATOM 562 C C . MET A 1 72 ? -5.914 1.099 -2.254 1 98.94 72 MET A C 1
ATOM 564 O O . MET A 1 72 ? -4.723 1.352 -2.447 1 98.94 72 MET A O 1
ATOM 568 N N . VAL A 1 73 ? -6.785 1.05 -3.289 1 98.81 73 VAL A N 1
ATOM 569 C CA . VAL A 1 73 ? -6.406 1.318 -4.672 1 98.81 73 VAL A CA 1
ATOM 570 C C . VAL A 1 73 ? -7.418 2.26 -5.316 1 98.81 73 VAL A C 1
ATOM 572 O O . VAL A 1 73 ? -8.57 2.33 -4.883 1 98.81 73 VAL A O 1
ATOM 575 N N . LEU A 1 74 ? -6.945 3.027 -6.281 1 98.56 74 LEU A N 1
ATOM 576 C CA . LEU A 1 74 ? -7.805 3.896 -7.078 1 98.56 74 LEU A CA 1
ATOM 577 C C . LEU A 1 74 ? -8.203 3.221 -8.383 1 98.56 74 LEU A C 1
ATOM 579 O O . LEU A 1 74 ? -7.344 2.695 -9.102 1 98.56 74 LEU A O 1
ATOM 583 N N . TYR A 1 75 ? -9.461 3.188 -8.664 1 98.38 75 TYR A N 1
ATOM 584 C CA . TYR A 1 75 ? -9.969 2.711 -9.945 1 98.38 75 TYR A CA 1
ATOM 585 C C . TYR A 1 75 ? -11.141 3.564 -10.422 1 98.38 75 TYR A C 1
ATOM 587 O O . TYR A 1 75 ? -12.117 3.738 -9.703 1 98.38 75 TYR A O 1
ATOM 595 N N . ASP A 1 76 ? -11.031 4.113 -11.625 1 97.25 76 ASP A N 1
ATOM 596 C CA . ASP A 1 76 ? -12.07 4.883 -12.289 1 97.25 76 ASP A CA 1
ATOM 597 C C . ASP A 1 76 ? -12.648 5.953 -11.367 1 97.25 76 ASP A C 1
ATOM 599 O O . ASP A 1 76 ? -13.867 6.039 -11.188 1 97.25 76 ASP A O 1
ATOM 603 N N . GLY A 1 77 ? -11.805 6.621 -10.633 1 96.44 77 GLY A N 1
ATOM 604 C CA . GLY A 1 77 ? -12.18 7.781 -9.836 1 96.44 77 GLY A CA 1
ATOM 605 C C . GLY A 1 77 ? -12.719 7.418 -8.461 1 96.44 77 GLY A C 1
ATOM 606 O O . GLY A 1 77 ? -13.133 8.289 -7.703 1 96.44 77 GLY A O 1
ATOM 607 N N . CYS A 1 78 ? -12.727 6.121 -8.125 1 98.31 78 CYS A N 1
ATOM 608 C CA . CYS A 1 78 ? -13.148 5.664 -6.805 1 98.31 78 CYS A CA 1
ATOM 609 C C . CYS A 1 78 ? -12.031 4.918 -6.098 1 98.31 78 CYS A C 1
ATOM 611 O O . CYS A 1 78 ? -11.156 4.336 -6.746 1 98.31 78 CYS A O 1
ATOM 613 N N . VAL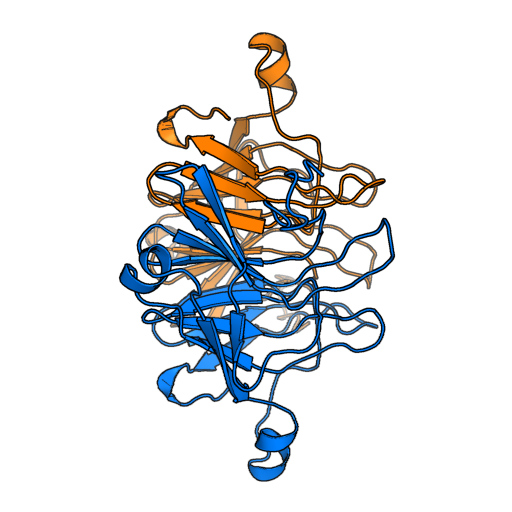 A 1 79 ? -12.125 4.938 -4.812 1 98.69 79 VAL A N 1
ATOM 614 C CA . VAL A 1 79 ? -11.164 4.199 -4 1 98.69 79 VAL A CA 1
ATOM 615 C C . VAL A 1 79 ? -11.789 2.889 -3.527 1 98.69 79 VAL A C 1
ATOM 617 O O . VAL A 1 79 ? -12.945 2.861 -3.104 1 98.69 79 VAL A O 1
ATOM 620 N N . TYR A 1 80 ? -11.039 1.832 -3.654 1 98.88 80 TYR A N 1
ATOM 621 C CA . TYR A 1 80 ? -11.453 0.531 -3.148 1 98.88 80 TYR A CA 1
ATOM 622 C C . TYR A 1 80 ? -10.531 0.052 -2.037 1 98.88 80 TYR A C 1
ATOM 624 O O . TYR A 1 80 ? -9.305 0.206 -2.131 1 98.88 80 TYR A O 1
ATOM 632 N N . THR A 1 81 ? -11.086 -0.502 -0.962 1 98.88 81 THR A N 1
ATOM 633 C CA . THR A 1 81 ? -10.305 -1.112 0.107 1 98.88 81 THR A CA 1
ATOM 634 C C . THR A 1 81 ? -10.602 -2.605 0.21 1 98.88 81 THR A C 1
ATOM 636 O O . THR A 1 81 ? -11.695 -3.051 -0.126 1 98.88 81 THR A O 1
ATOM 639 N N . PHE A 1 82 ? -9.648 -3.34 0.621 1 98.81 82 PHE A N 1
ATOM 640 C CA . PHE A 1 82 ? -9.812 -4.77 0.86 1 98.81 82 PHE A CA 1
ATOM 641 C C . PHE A 1 82 ? -9.023 -5.207 2.09 1 98.81 82 PHE A C 1
ATOM 643 O O . PHE A 1 82 ? -7.875 -4.789 2.279 1 98.81 82 PHE A O 1
ATOM 650 N N . GLY A 1 83 ? -9.664 -6.039 2.883 1 98.75 83 GLY A N 1
ATOM 651 C CA . GLY A 1 83 ? -8.984 -6.715 3.979 1 98.75 83 GLY A CA 1
ATOM 652 C C . GLY A 1 83 ? -8.672 -5.793 5.145 1 98.75 83 GLY A C 1
ATOM 653 O O . GLY A 1 83 ? -9.359 -4.789 5.348 1 98.75 83 GLY A O 1
ATOM 654 N N . GLY A 1 84 ? -7.676 -6.223 5.957 1 98.81 84 GLY A N 1
ATOM 655 C CA . GLY A 1 84 ? -7.277 -5.5 7.152 1 98.81 84 GLY A CA 1
ATOM 656 C C . GLY A 1 84 ? -7.641 -6.223 8.438 1 98.81 84 GLY A C 1
ATOM 657 O O . GLY A 1 84 ? -8.125 -7.359 8.398 1 98.81 84 GLY A O 1
ATOM 658 N N . PHE A 1 85 ? -7.289 -5.52 9.453 1 98.38 85 PHE A N 1
ATOM 659 C CA . PHE A 1 85 ? -7.344 -6.086 10.797 1 98.38 85 PHE A CA 1
ATOM 660 C C . PHE A 1 85 ? -7.676 -5.008 11.82 1 98.38 85 PHE A C 1
ATOM 662 O O . PHE A 1 85 ? -7.23 -3.865 11.695 1 98.38 85 PHE A O 1
ATOM 669 N N . ASP A 1 86 ? -8.516 -5.438 12.844 1 98.19 86 ASP A N 1
ATOM 670 C CA . ASP A 1 86 ? -8.867 -4.426 13.836 1 98.19 86 ASP A CA 1
ATOM 671 C C . ASP A 1 86 ? -8.352 -4.816 15.219 1 98.19 86 ASP A C 1
ATOM 673 O O . ASP A 1 86 ? -8.875 -4.344 16.234 1 98.19 86 ASP A O 1
ATOM 677 N N . GLY A 1 87 ? -7.398 -5.664 15.32 1 96.75 87 GLY A N 1
ATOM 678 C CA . GLY A 1 87 ? -6.887 -6.121 16.594 1 96.75 87 GLY A CA 1
ATOM 679 C C . GLY A 1 87 ? -7.527 -7.414 17.062 1 96.75 87 GLY A C 1
ATOM 680 O O . GLY A 1 87 ? -6.969 -8.117 17.906 1 96.75 87 GLY A O 1
ATOM 681 N N . ARG A 1 88 ? -8.703 -7.676 16.562 1 96.75 88 ARG A N 1
ATOM 682 C CA . ARG A 1 88 ? -9.43 -8.891 16.906 1 96.75 88 ARG A CA 1
ATOM 683 C C . ARG A 1 88 ? -9.867 -9.648 15.672 1 96.75 88 ARG A C 1
ATOM 685 O O . ARG A 1 88 ? -9.594 -10.844 15.539 1 96.75 88 ARG A O 1
ATOM 692 N N . ASN A 1 89 ? -10.469 -8.961 14.805 1 96.88 89 ASN A N 1
ATOM 693 C CA . ASN A 1 89 ? -11.008 -9.57 13.594 1 96.88 89 ASN A CA 1
ATOM 694 C C . ASN A 1 89 ? -10.18 -9.188 12.359 1 96.88 89 ASN A C 1
ATOM 696 O O . ASN A 1 89 ? -9.719 -8.055 12.25 1 96.88 89 ASN A O 1
ATOM 700 N N . ARG A 1 90 ? -9.984 -10.195 11.484 1 98.06 90 ARG A N 1
ATOM 701 C CA . ARG A 1 90 ? -9.492 -9.93 10.133 1 98.06 90 ARG A CA 1
ATOM 702 C C . ARG A 1 90 ? -10.648 -9.82 9.141 1 98.06 90 ARG A C 1
ATOM 704 O O . ARG A 1 90 ? -11.703 -10.422 9.344 1 98.06 90 ARG A O 1
ATOM 711 N N . PHE A 1 91 ? -10.406 -9.078 8.078 1 98.12 91 PHE A N 1
ATOM 712 C CA . PHE A 1 91 ? -11.5 -8.789 7.152 1 98.12 91 PHE A CA 1
ATOM 713 C C . PHE A 1 91 ? -11.172 -9.289 5.75 1 98.12 91 PHE A C 1
ATOM 715 O O . PHE A 1 91 ? -10 -9.492 5.418 1 98.12 91 PHE A O 1
ATOM 722 N N . ASN A 1 92 ? -12.18 -9.516 4.938 1 97.81 92 ASN A N 1
ATOM 723 C CA . ASN A 1 92 ? -12.023 -9.828 3.521 1 97.81 92 ASN A CA 1
ATOM 724 C C . ASN A 1 92 ? -13.086 -9.133 2.676 1 97.81 92 ASN A C 1
ATOM 726 O O . ASN A 1 92 ? -13.461 -9.625 1.61 1 97.81 92 ASN A O 1
ATOM 730 N N . ASP A 1 93 ? -13.656 -8.078 3.182 1 97.75 93 ASP A N 1
ATOM 731 C CA . ASP A 1 93 ? -14.641 -7.297 2.438 1 97.75 93 ASP A CA 1
ATOM 732 C C . ASP A 1 93 ? -13.961 -6.371 1.433 1 97.75 93 ASP A C 1
ATOM 734 O O . ASP A 1 93 ? -12.812 -5.957 1.639 1 97.75 93 ASP A O 1
ATOM 738 N N . VAL A 1 94 ? -14.68 -6.086 0.367 1 98.56 94 VAL A N 1
ATOM 739 C CA . VAL A 1 94 ? -14.328 -5.039 -0.586 1 98.56 94 VAL A CA 1
ATOM 740 C C . VAL A 1 94 ? -15.312 -3.881 -0.469 1 98.56 94 VAL A C 1
ATOM 742 O O . VAL A 1 94 ? -16.516 -4.066 -0.631 1 98.56 94 VAL A O 1
ATOM 745 N N . SER A 1 95 ? -14.828 -2.719 -0.174 1 98.56 95 SER A N 1
ATOM 746 C CA . SER A 1 95 ? -15.648 -1.514 -0.096 1 98.56 95 SER A CA 1
ATOM 747 C C . SER A 1 95 ? -15.172 -0.457 -1.087 1 98.56 95 SER A C 1
ATOM 749 O O . SER A 1 95 ? -13.977 -0.38 -1.395 1 98.56 95 SER A O 1
ATOM 751 N N . MET A 1 96 ? -16.094 0.3 -1.525 1 98.75 96 MET A N 1
ATOM 752 C CA . MET A 1 96 ? -15.836 1.394 -2.457 1 98.75 96 MET A CA 1
ATOM 753 C C . MET A 1 96 ? -16.156 2.74 -1.816 1 98.75 96 MET A C 1
ATOM 755 O O . MET A 1 96 ? -17.188 2.891 -1.153 1 98.75 96 MET A O 1
ATOM 759 N N . MET A 1 97 ? -15.273 3.66 -1.979 1 98.69 97 MET A N 1
ATOM 760 C CA . MET A 1 97 ? -15.469 5.031 -1.512 1 98.69 97 MET A CA 1
ATOM 761 C C . MET A 1 97 ? -15.602 5.992 -2.688 1 98.69 97 MET A C 1
ATOM 763 O O . MET A 1 97 ? -14.695 6.105 -3.512 1 98.69 97 MET A O 1
ATOM 767 N N . THR A 1 98 ? -16.719 6.648 -2.77 1 98 98 THR A N 1
ATOM 768 C CA . THR A 1 98 ? -16.875 7.777 -3.682 1 98 98 THR A CA 1
ATOM 769 C C . THR A 1 98 ? -16.328 9.055 -3.053 1 98 98 THR A C 1
ATOM 771 O O . THR A 1 98 ? -16.766 9.469 -1.982 1 98 98 THR A O 1
ATOM 774 N N . LEU A 1 99 ? -15.359 9.625 -3.701 1 94.75 99 LEU A N 1
ATOM 775 C CA . LEU A 1 99 ? -14.656 10.797 -3.184 1 94.75 99 LEU A CA 1
ATOM 776 C C . LEU A 1 99 ? -15.414 12.078 -3.514 1 94.75 99 LEU A C 1
ATOM 778 O O . LEU A 1 99 ? -16.141 12.133 -4.504 1 94.75 99 LEU A O 1
ATOM 782 N N . PRO A 1 100 ? -15.289 13.07 -2.697 1 92.62 100 PRO A N 1
ATOM 783 C CA . PRO A 1 100 ? -16.016 14.312 -2.939 1 92.62 100 PRO A CA 1
ATOM 784 C C . PRO A 1 100 ? -15.484 15.086 -4.145 1 92.62 100 PRO A C 1
ATOM 786 O O . PRO A 1 100 ? -14.305 14.977 -4.477 1 92.62 100 PRO A O 1
ATOM 789 N N . ALA A 1 101 ? -16.406 15.836 -4.73 1 87.19 101 ALA A N 1
ATOM 790 C CA . ALA A 1 101 ? -15.984 16.734 -5.793 1 87.19 101 ALA A CA 1
ATOM 791 C C . ALA A 1 101 ? -15.094 17.859 -5.242 1 87.19 101 ALA A C 1
ATOM 793 O O . ALA A 1 101 ? -15.141 18.172 -4.051 1 87.19 101 ALA A O 1
ATOM 794 N N . HIS A 1 102 ? -14.273 18.422 -6.117 1 83.75 102 HIS A N 1
ATOM 795 C CA . HIS A 1 102 ? -13.336 19.453 -5.703 1 83.75 102 HIS A CA 1
ATOM 796 C C . HIS A 1 102 ? -14.062 20.594 -4.98 1 83.75 102 HIS A C 1
ATOM 798 O O . HIS A 1 102 ? -13.539 21.141 -4.008 1 83.75 102 HIS A O 1
ATOM 804 N N . GLY A 1 103 ? -15.172 20.922 -5.477 1 81.5 103 GLY A N 1
ATOM 805 C CA . GLY A 1 103 ? -15.945 22.016 -4.902 1 81.5 103 GLY A CA 1
ATOM 806 C C . GLY A 1 103 ? -16.375 21.766 -3.473 1 81.5 103 GLY A C 1
ATOM 807 O O . GLY A 1 103 ? -16.656 22.703 -2.725 1 81.5 103 GLY A O 1
ATOM 808 N N . ALA A 1 104 ? -16.375 20.516 -3.078 1 84.75 104 ALA A N 1
ATOM 809 C CA . ALA A 1 104 ? -16.828 20.141 -1.741 1 84.75 104 ALA A CA 1
ATOM 810 C C . ALA A 1 104 ? -15.844 20.609 -0.675 1 84.75 104 ALA A C 1
ATOM 812 O O . ALA A 1 104 ? -16.203 20.75 0.495 1 84.75 104 ALA A O 1
ATOM 813 N N . PHE A 1 105 ? -14.648 20.797 -1.066 1 86.5 105 PHE A N 1
ATOM 814 C CA . PHE A 1 105 ? -13.633 21.203 -0.099 1 86.5 105 PHE A CA 1
ATOM 815 C C . PHE A 1 105 ? -13.75 22.688 0.223 1 86.5 105 PHE A C 1
ATOM 817 O O . PHE A 1 105 ? -13.289 23.141 1.275 1 86.5 105 PHE A O 1
ATOM 824 N N . ARG A 1 106 ? -14.273 23.469 -0.665 1 80.88 106 ARG A N 1
ATOM 825 C CA . ARG A 1 106 ? -14.492 24.891 -0.428 1 80.88 106 ARG A CA 1
ATOM 826 C C . ARG A 1 106 ? -15.703 25.109 0.471 1 80.88 106 ARG A C 1
ATOM 828 O O . ARG A 1 106 ? -15.727 26.062 1.269 1 80.88 106 ARG A O 1
ATOM 835 N N . GLY A 1 107 ? -16.781 24.375 0.255 1 68.38 107 GLY A N 1
ATOM 836 C CA . GLY A 1 107 ? -18.047 24.547 0.944 1 68.38 107 GLY A CA 1
ATOM 837 C C . GLY A 1 107 ? -18.047 23.969 2.348 1 68.38 107 GLY A C 1
ATOM 838 O O . GLY A 1 107 ? -19.016 24.125 3.094 1 68.38 107 GLY A O 1
ATOM 839 N N . GLY A 1 108 ? -16.953 23.281 2.771 1 71.69 108 GLY A N 1
ATOM 840 C CA . GLY A 1 108 ? -16.781 22.984 4.184 1 71.69 108 GLY A CA 1
ATOM 841 C C . GLY A 1 108 ? -16.734 21.5 4.473 1 71.69 108 GLY A C 1
ATOM 842 O O . GLY A 1 108 ? -15.727 20.984 4.973 1 71.69 108 GLY A O 1
ATOM 843 N N . SER A 1 109 ? -17.875 20.75 4.195 1 82.56 109 SER A N 1
ATOM 844 C CA . SER A 1 109 ? -17.875 19.422 4.793 1 82.56 109 SER A CA 1
ATOM 845 C C . SER A 1 109 ? -17.828 18.328 3.723 1 82.56 109 SER A C 1
ATOM 847 O O . SER A 1 109 ? -18.828 17.672 3.449 1 82.56 109 SER A O 1
ATOM 849 N N . PRO A 1 110 ? -16.625 18.109 3.139 1 93.25 110 PRO A N 1
ATOM 850 C CA . PRO A 1 110 ? -16.562 17.031 2.148 1 93.25 110 PRO A CA 1
ATOM 851 C C . PRO A 1 110 ? -16.875 15.664 2.75 1 93.25 110 PRO A C 1
ATOM 853 O O . PRO A 1 110 ? -16.531 15.398 3.904 1 93.25 110 PRO A O 1
ATOM 856 N N . VAL A 1 111 ? -17.562 14.812 1.927 1 95.69 111 VAL A N 1
ATOM 857 C CA . VAL A 1 111 ? -18.078 13.547 2.434 1 95.69 111 VAL A CA 1
ATOM 858 C C . VAL A 1 111 ? -17.422 12.391 1.687 1 95.69 111 VAL A C 1
ATOM 860 O O . VAL A 1 111 ? -17.297 12.422 0.46 1 95.69 111 VAL A O 1
ATOM 863 N N . ALA A 1 112 ? -16.953 11.422 2.43 1 97.06 112 ALA A N 1
ATOM 864 C CA . ALA A 1 112 ? -16.594 10.109 1.896 1 97.06 112 ALA A CA 1
ATOM 865 C C . ALA A 1 112 ? -17.766 9.141 1.961 1 97.06 112 ALA A C 1
ATOM 867 O O . ALA A 1 112 ? -18.141 8.695 3.045 1 97.06 112 ALA A O 1
ATOM 868 N N . ARG A 1 113 ? -18.312 8.828 0.746 1 98.12 113 ARG A N 1
ATOM 869 C CA . ARG A 1 113 ? -19.453 7.93 0.719 1 98.12 113 ARG A CA 1
ATOM 870 C C . ARG A 1 113 ? -19.016 6.5 0.423 1 98.12 113 ARG A C 1
ATOM 872 O O . ARG A 1 113 ? -18.453 6.223 -0.639 1 98.12 113 ARG A O 1
ATOM 879 N N . TRP A 1 114 ? -19.359 5.664 1.351 1 98.56 114 TRP A N 1
ATOM 880 C CA . TRP A 1 114 ? -18.891 4.281 1.258 1 98.56 114 TRP A CA 1
ATOM 881 C C . TRP A 1 114 ? -20.031 3.354 0.838 1 98.56 114 TRP A C 1
ATOM 883 O O . TRP A 1 114 ? -21.188 3.562 1.217 1 98.56 114 TRP A O 1
ATOM 893 N N . GLU A 1 115 ? -19.656 2.342 0.086 1 97.94 115 GLU A N 1
ATOM 894 C CA . GLU A 1 115 ? -20.531 1.247 -0.311 1 97.94 115 GLU A CA 1
ATOM 895 C C . GLU A 1 115 ? -19.828 -0.101 -0.19 1 97.94 115 GLU A C 1
ATOM 897 O O . GLU A 1 115 ? -18.688 -0.255 -0.638 1 97.94 115 GLU A O 1
ATOM 902 N N . LEU A 1 116 ? -20.5 -1.044 0.418 1 97.12 116 LEU A N 1
ATOM 903 C CA . LEU A 1 116 ? -19.984 -2.408 0.448 1 97.12 116 LEU A CA 1
ATOM 904 C C . LEU A 1 116 ? -20.219 -3.107 -0.887 1 97.12 116 LEU A C 1
ATOM 906 O O . LEU A 1 116 ? -21.359 -3.256 -1.324 1 97.12 116 LEU A O 1
ATOM 910 N N . ILE A 1 117 ? -19.172 -3.547 -1.546 1 96.75 117 ILE A N 1
ATOM 911 C CA . ILE A 1 117 ? -19.266 -4.164 -2.863 1 96.75 117 ILE A CA 1
ATOM 912 C C . ILE A 1 117 ? -19.312 -5.684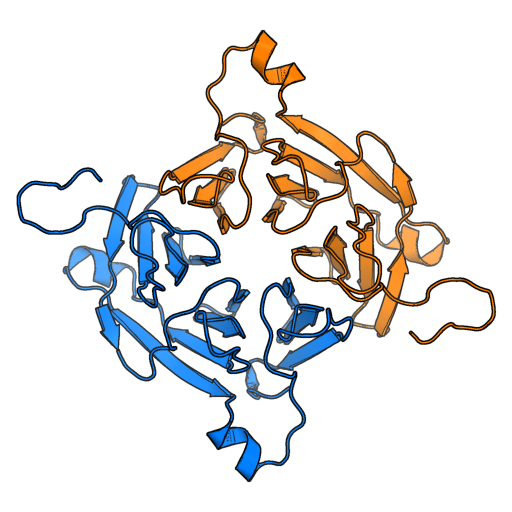 -2.721 1 96.75 117 ILE A C 1
ATOM 914 O O . ILE A 1 117 ? -20.094 -6.355 -3.406 1 96.75 117 ILE A O 1
ATOM 918 N N . ASP A 1 118 ? -18.391 -6.191 -1.889 1 93.31 118 ASP A N 1
ATOM 919 C CA . ASP A 1 118 ? -18.328 -7.621 -1.596 1 93.31 118 ASP A CA 1
ATOM 920 C C . ASP A 1 118 ? -18.062 -7.867 -0.111 1 93.31 118 ASP A C 1
ATOM 922 O O . ASP A 1 118 ? -17.234 -7.188 0.5 1 93.31 118 ASP A O 1
ATOM 926 N N . GLY A 1 119 ? -18.781 -8.789 0.44 1 91.31 119 GLY A N 1
ATOM 927 C CA . GLY A 1 119 ? -18.625 -9.148 1.841 1 91.31 119 GLY A CA 1
ATOM 928 C C . GLY A 1 119 ? -19.375 -10.406 2.223 1 91.31 119 GLY A C 1
ATOM 929 O O . GLY A 1 119 ? -19.953 -11.078 1.363 1 91.31 119 GLY A O 1
ATOM 930 N N . PRO A 1 120 ? -19.203 -10.789 3.492 1 81.75 120 PRO A N 1
ATOM 931 C CA . PRO A 1 120 ? -19.812 -12.039 3.939 1 81.75 120 PRO A CA 1
ATOM 932 C C . PRO A 1 120 ? -21.297 -12.133 3.582 1 81.75 120 PRO A C 1
ATOM 934 O O . PRO A 1 120 ? -21.766 -13.18 3.139 1 81.75 120 PRO A O 1
ATOM 937 N N . ALA A 1 121 ? -22 -11.102 3.738 1 75.88 121 ALA A N 1
ATOM 938 C CA . ALA A 1 121 ? -23.438 -11.133 3.488 1 75.88 121 ALA A CA 1
ATOM 939 C C . ALA A 1 121 ? -23.719 -11.383 2.014 1 75.88 121 ALA A C 1
ATOM 941 O O . ALA A 1 121 ? -24.625 -12.164 1.678 1 75.88 121 ALA A O 1
ATOM 942 N N . THR A 1 122 ? -22.938 -10.812 1.177 1 77.88 122 THR A N 1
ATOM 943 C CA . THR A 1 122 ? -23.172 -10.945 -0.258 1 77.88 122 THR A CA 1
ATOM 944 C C . THR A 1 122 ? -22.719 -12.32 -0.75 1 77.88 122 THR A C 1
ATOM 946 O O . THR A 1 122 ? -23.312 -12.875 -1.679 1 77.88 122 THR A O 1
ATOM 949 N N . ARG A 1 123 ? -21.766 -12.93 -0.143 1 82.06 123 ARG A N 1
ATOM 950 C CA . ARG A 1 123 ? -21.172 -14.188 -0.591 1 82.06 123 ARG A CA 1
ATOM 951 C C . ARG A 1 123 ? -22.047 -15.375 -0.199 1 82.06 123 ARG A C 1
ATOM 953 O O . ARG A 1 123 ? -22.094 -16.375 -0.91 1 82.06 123 ARG A O 1
ATOM 960 N N . VAL A 1 124 ? -22.672 -15.32 0.781 1 74.88 124 VAL A N 1
ATOM 961 C CA . VAL A 1 124 ? -23.578 -16.391 1.208 1 74.88 124 VAL A CA 1
ATOM 962 C C . VAL A 1 124 ? -24.656 -16.609 0.148 1 74.88 124 VAL A C 1
ATOM 964 O O . VAL A 1 124 ? -25 -17.75 -0.168 1 74.88 124 VAL A O 1
ATOM 967 N N . ALA A 1 125 ? -24.969 -15.625 -0.445 1 75.56 125 ALA A N 1
ATOM 968 C CA . ALA A 1 125 ? -26.047 -15.703 -1.425 1 75.56 125 ALA A CA 1
ATOM 969 C C . ALA A 1 125 ? -25.531 -16.25 -2.756 1 75.56 125 ALA A C 1
ATOM 971 O O . ALA A 1 125 ? -26.25 -17 -3.439 1 75.56 125 ALA A O 1
ATOM 972 N N . THR A 1 126 ? -24.297 -16.062 -3.094 1 73.38 126 THR A N 1
ATOM 973 C CA . THR A 1 126 ? -23.797 -16.359 -4.43 1 73.38 126 THR A CA 1
ATOM 974 C C . THR A 1 126 ? -22.938 -17.625 -4.402 1 73.38 126 THR A C 1
ATOM 976 O O . THR A 1 126 ? -22.719 -18.25 -5.441 1 73.38 126 THR A O 1
ATOM 979 N N . GLY A 1 127 ? -22.344 -18.016 -3.209 1 76 127 GLY A N 1
ATOM 980 C CA . GLY A 1 127 ? -21.406 -19.109 -3.102 1 76 127 GLY A CA 1
ATOM 981 C C . GLY A 1 127 ? -20.062 -18.812 -3.734 1 76 127 GLY A C 1
ATOM 982 O O . GLY A 1 127 ? -19.312 -19.734 -4.062 1 76 127 GLY A O 1
ATOM 983 N N . GLN A 1 128 ? -19.875 -17.578 -3.916 1 79.12 128 GLN A N 1
ATOM 984 C CA . GLN A 1 128 ? -18.656 -17.188 -4.609 1 79.12 128 GLN A CA 1
ATOM 985 C C . GLN A 1 128 ? -17.438 -17.406 -3.727 1 79.12 128 GLN A C 1
ATOM 987 O O . GLN A 1 128 ? -17.469 -17.141 -2.523 1 79.12 128 GLN A O 1
ATOM 992 N N . GLU A 1 129 ? -16.422 -17.969 -4.406 1 88.75 129 GLU A N 1
ATOM 993 C CA . GLU A 1 129 ? -15.141 -18.062 -3.703 1 88.75 129 GLU A CA 1
ATOM 994 C C . GLU A 1 129 ? -14.492 -16.688 -3.541 1 88.75 129 GLU A C 1
ATOM 996 O O . GLU A 1 129 ? -14.656 -15.812 -4.395 1 88.75 129 GLU A O 1
ATOM 1001 N N . CYS A 1 130 ? -13.883 -16.5 -2.404 1 94.25 130 CYS A N 1
ATOM 1002 C CA . CYS A 1 130 ? -13.219 -15.242 -2.088 1 94.25 130 CYS A CA 1
ATOM 1003 C C . CYS A 1 130 ? -12 -15.477 -1.21 1 94.25 130 CYS A C 1
ATOM 1005 O O . CYS A 1 130 ? -11.836 -16.562 -0.641 1 94.25 130 CYS A O 1
ATOM 1007 N N . PRO A 1 131 ? -11.117 -14.547 -1.241 1 96.38 131 PRO A N 1
ATOM 1008 C CA . PRO A 1 131 ? -9.992 -14.703 -0.314 1 96.38 131 PRO A CA 1
ATOM 1009 C C . PRO A 1 131 ? -10.438 -14.805 1.143 1 96.38 131 PRO A C 1
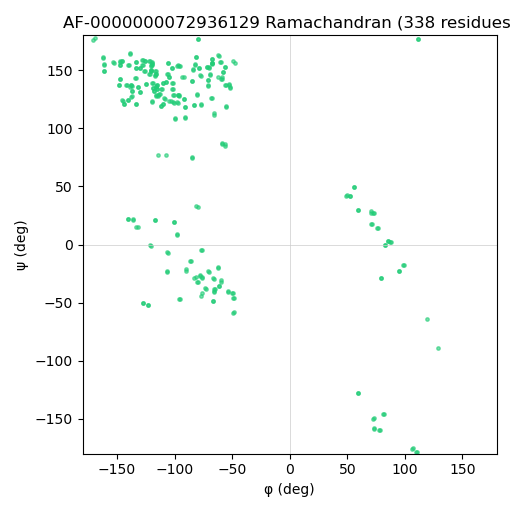ATOM 1011 O O . PRO A 1 131 ? -11.43 -14.188 1.536 1 96.38 131 PRO A O 1
ATOM 1014 N N . THR A 1 132 ? -9.703 -15.539 1.921 1 95.69 132 THR A N 1
ATOM 1015 C CA . THR A 1 132 ? -9.93 -15.555 3.361 1 95.69 132 THR A CA 1
ATOM 1016 C C . THR A 1 132 ? -9.586 -14.203 3.982 1 95.69 132 THR A C 1
ATOM 1018 O O . THR A 1 132 ? -8.805 -13.438 3.414 1 95.69 132 THR A O 1
ATOM 1021 N N . PRO A 1 133 ? -10.211 -13.93 5.156 1 97.69 133 PRO A N 1
ATOM 1022 C CA . PRO A 1 133 ? -9.82 -12.703 5.852 1 97.69 133 PRO A CA 1
ATOM 1023 C C . PRO A 1 133 ? -8.312 -12.609 6.066 1 97.69 133 PRO A C 1
ATOM 1025 O O . PRO A 1 133 ? -7.664 -13.602 6.41 1 97.69 133 PRO A O 1
ATOM 1028 N N . ARG A 1 134 ? -7.75 -11.375 5.836 1 98.69 134 ARG A N 1
ATOM 1029 C CA . ARG A 1 134 ? -6.297 -11.242 5.855 1 98.69 134 ARG A CA 1
ATOM 1030 C C . ARG A 1 134 ? -5.887 -9.781 6.016 1 98.69 134 ARG A C 1
ATOM 1032 O O . ARG A 1 134 ? -6.695 -8.875 5.797 1 98.69 134 ARG A O 1
ATOM 1039 N N . PHE A 1 135 ? -4.742 -9.562 6.402 1 98.81 135 PHE A N 1
ATOM 1040 C CA . PHE A 1 135 ? -4.078 -8.266 6.398 1 98.81 135 PHE A CA 1
ATOM 1041 C C . PHE A 1 135 ? -2.631 -8.398 5.945 1 98.81 135 PHE A C 1
ATOM 1043 O O . PHE A 1 135 ? -2.117 -9.516 5.812 1 98.81 135 PHE A O 1
ATOM 1050 N N . GLY A 1 136 ? -2.008 -7.277 5.59 1 98.81 136 GLY A N 1
ATOM 1051 C CA . GLY A 1 136 ? -0.611 -7.297 5.184 1 98.81 136 GLY A CA 1
ATOM 1052 C C . GLY A 1 136 ? -0.405 -7.836 3.781 1 98.81 136 GLY A C 1
ATOM 1053 O O . GLY A 1 136 ? 0.712 -8.203 3.408 1 98.81 136 GLY A O 1
ATOM 1054 N N . HIS A 1 137 ? -1.468 -7.945 3.004 1 98.88 137 HIS A N 1
ATOM 1055 C CA . HIS A 1 137 ? -1.396 -8.344 1.604 1 98.88 137 HIS A CA 1
ATOM 1056 C C . HIS A 1 137 ? -1.02 -7.164 0.711 1 98.88 137 HIS A C 1
ATOM 1058 O O . HIS A 1 137 ? -1.072 -6.012 1.146 1 98.88 137 HIS A O 1
ATOM 1064 N N . SER A 1 138 ? -0.571 -7.453 -0.477 1 98.62 138 SER A N 1
ATOM 1065 C CA . SER A 1 138 ? -0.379 -6.414 -1.484 1 98.62 138 SER A CA 1
ATOM 1066 C C . SER A 1 138 ? -1.562 -6.348 -2.443 1 98.62 138 SER A C 1
ATOM 1068 O O . SER A 1 138 ? -2.275 -7.336 -2.627 1 98.62 138 SER A O 1
ATOM 1070 N N . ALA A 1 139 ? -1.785 -5.215 -3.023 1 98.88 139 ALA A N 1
ATOM 1071 C CA . ALA A 1 139 ? -2.861 -5.008 -3.988 1 98.88 139 ALA A CA 1
ATOM 1072 C C . ALA A 1 139 ? -2.471 -3.967 -5.031 1 98.88 139 ALA A C 1
ATOM 1074 O O . ALA A 1 139 ? -1.85 -2.953 -4.703 1 98.88 139 ALA A O 1
ATOM 1075 N N . VAL A 1 140 ? -2.797 -4.25 -6.297 1 98.62 140 VAL A N 1
ATOM 1076 C CA . VAL A 1 140 ? -2.523 -3.311 -7.379 1 98.62 140 VAL A CA 1
ATOM 1077 C C . VAL A 1 140 ? -3.607 -3.422 -8.445 1 98.62 140 VAL A C 1
ATOM 1079 O O . VAL A 1 140 ? -4.258 -4.461 -8.57 1 98.62 140 VAL A O 1
ATOM 1082 N N . VAL A 1 141 ? -3.793 -2.35 -9.156 1 98.62 141 VAL A N 1
ATOM 1083 C CA . VAL A 1 141 ? -4.777 -2.32 -10.234 1 98.62 141 VAL A CA 1
ATOM 1084 C C . VAL A 1 141 ? -4.094 -2.58 -11.57 1 98.62 141 VAL A C 1
ATOM 1086 O O . VAL A 1 141 ? -3.076 -1.957 -11.891 1 98.62 141 VAL A O 1
ATOM 1089 N N . HIS A 1 142 ? -4.562 -3.463 -12.328 1 98.12 142 HIS A N 1
ATOM 1090 C CA . HIS A 1 142 ? -4.223 -3.67 -13.734 1 98.12 142 HIS A CA 1
ATOM 1091 C C . HIS A 1 142 ? -5.473 -3.867 -14.578 1 98.12 142 HIS A C 1
ATOM 1093 O O . HIS A 1 142 ? -6.219 -4.828 -14.375 1 98.12 142 HIS A O 1
ATOM 1099 N N . GLY A 1 143 ? -5.617 -2.986 -15.555 1 97.19 143 GLY A N 1
ATOM 1100 C CA . GLY A 1 143 ? -6.863 -3.006 -16.312 1 97.19 143 GLY A CA 1
ATOM 1101 C C . GLY A 1 143 ? -8.086 -2.773 -15.438 1 97.19 143 GLY A C 1
ATOM 1102 O O . GLY A 1 143 ? -8.148 -1.792 -14.695 1 97.19 143 GLY A O 1
ATOM 1103 N N . SER A 1 144 ? -9.086 -3.686 -15.539 1 98.38 144 SER A N 1
ATOM 1104 C CA . SER A 1 144 ? -10.328 -3.545 -14.789 1 98.38 144 SER A CA 1
ATOM 1105 C C . SER A 1 144 ? -10.328 -4.43 -13.547 1 98.38 144 SER A C 1
ATOM 1107 O O . SER A 1 144 ? -11.391 -4.738 -12.992 1 98.38 144 SER A O 1
ATOM 1109 N N . CYS A 1 145 ? -9.094 -4.809 -13.172 1 98.5 145 CYS A N 1
ATOM 1110 C CA . CYS A 1 145 ? -9.031 -5.762 -12.07 1 98.5 145 CYS A CA 1
ATOM 1111 C C . CYS A 1 145 ? -8.055 -5.297 -11 1 98.5 145 CYS A C 1
ATOM 1113 O O . CYS A 1 145 ? -7.113 -4.555 -11.289 1 98.5 145 CYS A O 1
ATOM 1115 N N . MET A 1 146 ? -8.32 -5.699 -9.805 1 98.69 146 MET A N 1
ATOM 1116 C CA . MET A 1 146 ? -7.371 -5.629 -8.695 1 98.69 146 MET A CA 1
ATOM 1117 C C . MET A 1 146 ? -6.727 -6.988 -8.445 1 98.69 146 MET A C 1
ATOM 1119 O O . MET A 1 146 ? -7.422 -8 -8.352 1 98.69 146 MET A O 1
ATOM 1123 N N . TYR A 1 147 ? -5.449 -7.031 -8.383 1 98.69 147 TYR A N 1
ATOM 1124 C CA . TYR A 1 147 ? -4.699 -8.227 -8.016 1 98.69 147 TYR A CA 1
ATOM 1125 C C . TYR A 1 147 ? -4.234 -8.148 -6.566 1 98.69 147 TYR A C 1
ATOM 1127 O O . TYR A 1 147 ? -3.553 -7.199 -6.176 1 98.69 147 TYR A O 1
ATOM 1135 N N . VAL A 1 148 ? -4.617 -9.125 -5.746 1 98.75 148 VAL A N 1
ATOM 1136 C CA . VAL A 1 148 ? -4.293 -9.211 -4.328 1 98.75 148 VAL A CA 1
ATOM 1137 C C . VAL A 1 148 ? -3.4 -10.422 -4.078 1 98.75 148 VAL A C 1
ATOM 1139 O O . VAL A 1 148 ? -3.73 -11.539 -4.488 1 98.75 148 VAL A O 1
ATOM 1142 N N . PHE A 1 149 ? -2.318 -10.227 -3.434 1 98.69 149 PHE A N 1
ATOM 1143 C CA . PHE A 1 149 ? -1.4 -11.328 -3.199 1 98.69 149 PHE A CA 1
ATOM 1144 C C . PHE A 1 149 ? -0.975 -11.383 -1.736 1 98.69 149 PHE A C 1
ATOM 1146 O O . PHE A 1 149 ? -0.642 -10.352 -1.146 1 98.69 149 PHE A O 1
ATOM 1153 N N . GLY A 1 150 ? -0.988 -12.562 -1.213 1 98.69 150 GLY A N 1
ATOM 1154 C CA . GLY A 1 150 ? -0.393 -12.828 0.086 1 98.69 150 GLY A CA 1
ATOM 1155 C C . GLY A 1 150 ? -1.206 -12.281 1.241 1 98.69 150 GLY A C 1
ATOM 1156 O O . GLY A 1 150 ? -2.438 -12.258 1.187 1 98.69 150 GLY A O 1
ATOM 1157 N N . GLY A 1 151 ? -0.485 -11.93 2.279 1 98.75 151 GLY A N 1
ATOM 1158 C CA . GLY A 1 151 ? -1.097 -11.5 3.527 1 98.75 151 GLY A CA 1
ATOM 1159 C C . GLY A 1 151 ? -1.006 -12.539 4.629 1 98.75 151 GLY A C 1
ATOM 1160 O O . GLY A 1 151 ? -0.289 -13.531 4.492 1 98.75 151 GLY A O 1
ATOM 1161 N N . TRP A 1 152 ? -1.625 -12.164 5.664 1 98.56 152 TRP A N 1
ATOM 1162 C CA . TRP A 1 152 ? -1.631 -12.977 6.875 1 98.56 152 TRP A CA 1
ATOM 1163 C C . TRP A 1 152 ? -3.053 -13.172 7.395 1 98.56 152 TRP A C 1
ATOM 1165 O O . TRP A 1 152 ? -3.803 -12.203 7.543 1 98.56 152 TRP A O 1
ATOM 1175 N N . ASP A 1 153 ? -3.406 -14.406 7.699 1 97.69 153 ASP A N 1
ATOM 1176 C CA . ASP A 1 153 ? -4.773 -14.648 8.148 1 97.69 153 ASP A CA 1
ATOM 1177 C C . ASP A 1 153 ? -4.852 -14.719 9.672 1 97.69 153 ASP A C 1
ATOM 1179 O O . ASP A 1 153 ? -5.898 -15.047 10.227 1 97.69 153 ASP A O 1
ATOM 1183 N N . GLY A 1 154 ? -3.791 -14.391 10.352 1 95.75 154 GLY A N 1
ATOM 1184 C CA . GLY A 1 154 ? -3.715 -14.484 11.797 1 95.75 154 GLY A CA 1
ATOM 1185 C C . GLY A 1 154 ? -3.02 -15.742 12.281 1 95.75 154 GLY A C 1
ATOM 1186 O O . GLY A 1 154 ? -2.578 -15.812 13.43 1 95.75 154 GLY A O 1
ATOM 1187 N N . HIS A 1 155 ? -2.945 -16.672 11.375 1 96 155 HIS A N 1
ATOM 1188 C CA . HIS A 1 155 ? -2.268 -17.922 11.688 1 96 155 HIS A CA 1
ATOM 1189 C C . HIS A 1 155 ? -1.137 -18.203 10.703 1 96 155 HIS A C 1
ATOM 1191 O O . HIS A 1 155 ? 0.002 -18.438 11.117 1 96 155 HIS A O 1
ATOM 1197 N N . ASP A 1 156 ? -1.451 -18.156 9.469 1 96.62 156 ASP A N 1
ATOM 1198 C CA . ASP A 1 156 ? -0.458 -18.438 8.438 1 96.62 156 ASP A CA 1
ATOM 1199 C C . ASP A 1 156 ? -0.299 -17.25 7.492 1 96.62 156 ASP A C 1
ATOM 1201 O O . ASP A 1 156 ? -1.256 -16.516 7.246 1 96.62 156 ASP A O 1
ATOM 1205 N N . THR A 1 157 ? 0.977 -17.062 6.996 1 98.31 157 THR A N 1
ATOM 1206 C CA . THR A 1 157 ? 1.15 -16.234 5.809 1 98.31 157 THR A CA 1
ATOM 1207 C C . THR A 1 157 ? 0.626 -16.953 4.566 1 98.31 157 THR A C 1
ATOM 1209 O O . THR A 1 157 ? 0.605 -18.188 4.516 1 98.31 157 THR A O 1
ATOM 1212 N N . LEU A 1 158 ? 0.211 -16.172 3.598 1 97.94 158 LEU A N 1
ATOM 1213 C CA . LEU A 1 158 ? -0.516 -16.719 2.459 1 97.94 158 LEU A CA 1
ATOM 1214 C C . LEU A 1 158 ? 0.232 -16.453 1.156 1 97.94 158 LEU A C 1
ATOM 1216 O O . LEU A 1 158 ? 1.046 -15.531 1.08 1 97.94 158 LEU A O 1
ATOM 1220 N N . ASN A 1 159 ? 0.007 -17.25 0.101 1 96.81 159 ASN A N 1
ATOM 1221 C CA . ASN A 1 159 ? 0.712 -17.031 -1.159 1 96.81 159 ASN A CA 1
ATOM 1222 C C . ASN A 1 159 ? -0.244 -17.047 -2.348 1 96.81 159 ASN A C 1
ATOM 1224 O O . ASN A 1 159 ? 0.188 -17.172 -3.496 1 96.81 159 ASN A O 1
ATOM 1228 N N . GLU A 1 160 ? -1.534 -16.938 -2.09 1 96.06 160 GLU A N 1
ATOM 1229 C CA . GLU A 1 160 ? -2.482 -16.938 -3.199 1 96.06 160 GLU A CA 1
ATOM 1230 C C . GLU A 1 160 ? -2.512 -15.586 -3.9 1 96.06 160 GLU A C 1
ATOM 1232 O O . GLU A 1 160 ? -2.365 -14.547 -3.256 1 96.06 160 GLU A O 1
ATOM 1237 N N . LEU A 1 161 ? -2.725 -15.695 -5.18 1 97.62 161 LEU A N 1
ATOM 1238 C CA . LEU A 1 161 ? -3.062 -14.531 -5.984 1 97.62 161 LEU A CA 1
ATOM 1239 C C . LEU A 1 161 ? -4.547 -14.523 -6.336 1 97.62 161 LEU A C 1
ATOM 1241 O O . LEU A 1 161 ? -5.062 -15.492 -6.891 1 97.62 161 LEU A O 1
ATOM 1245 N N . TRP A 1 162 ? -5.203 -13.477 -5.992 1 97.88 162 TRP A N 1
ATOM 1246 C CA . TRP A 1 162 ? -6.625 -13.305 -6.285 1 97.88 162 TRP A CA 1
ATOM 1247 C C . TRP A 1 162 ? -6.848 -12.125 -7.23 1 97.88 162 TRP A C 1
ATOM 1249 O O . TRP A 1 162 ? -6.074 -11.164 -7.23 1 97.88 162 TRP A O 1
ATOM 1259 N N . GLU A 1 163 ? -7.801 -12.273 -8.023 1 97.62 163 GLU A N 1
ATOM 1260 C CA . GLU A 1 163 ? -8.203 -11.227 -8.961 1 97.62 163 GLU A CA 1
ATOM 1261 C C . GLU A 1 163 ? -9.641 -10.789 -8.711 1 97.62 163 GLU A C 1
ATOM 1263 O O . GLU A 1 163 ? -10.555 -11.609 -8.68 1 97.62 163 GLU A O 1
ATOM 1268 N N . PHE A 1 164 ? -9.828 -9.539 -8.461 1 98 164 PHE A N 1
ATOM 1269 C CA . PHE A 1 164 ? -11.148 -8.938 -8.297 1 98 164 PHE A CA 1
ATOM 1270 C C . PHE A 1 164 ? -11.492 -8.062 -9.5 1 98 164 PHE A C 1
ATOM 1272 O O . PHE A 1 164 ? -10.758 -7.133 -9.828 1 98 164 PHE A O 1
ATOM 1279 N N . ASN A 1 165 ? -12.641 -8.344 -10.109 1 97.94 165 ASN A N 1
ATOM 1280 C CA . ASN A 1 165 ? -13.125 -7.547 -11.234 1 97.94 165 ASN A CA 1
ATOM 1281 C C . ASN A 1 165 ? -14.016 -6.398 -10.766 1 97.94 165 ASN A C 1
ATOM 1283 O O . ASN A 1 165 ? -15.086 -6.629 -10.211 1 97.94 165 ASN A O 1
ATOM 1287 N N . PHE A 1 166 ? -13.57 -5.152 -11.062 1 98.19 166 PHE A N 1
ATOM 1288 C CA . PHE A 1 166 ? -14.266 -3.992 -10.516 1 98.19 166 PHE A CA 1
ATOM 1289 C C . PHE A 1 166 ? -15.664 -3.873 -11.102 1 98.19 166 PHE A C 1
ATOM 1291 O O . PHE A 1 166 ? -16.641 -3.717 -10.359 1 98.19 166 PHE A O 1
ATOM 1298 N N . PRO A 1 167 ? -15.844 -3.959 -12.398 1 97.5 167 PRO A N 1
ATOM 1299 C CA . PRO A 1 167 ? -17.188 -3.779 -12.969 1 97.5 167 PRO A CA 1
ATOM 1300 C C . PRO A 1 167 ? -18.188 -4.828 -12.477 1 97.5 167 PRO A C 1
ATOM 1302 O O . PRO A 1 167 ? -19.344 -4.5 -12.195 1 97.5 167 PRO A O 1
ATOM 1305 N N . SER A 1 168 ? -17.766 -6.059 -12.273 1 94.5 168 SER A N 1
ATOM 1306 C CA . SER A 1 168 ? -18.703 -7.102 -11.867 1 94.5 168 SER A CA 1
ATOM 1307 C C . SER A 1 168 ? -18.797 -7.188 -10.344 1 94.5 168 SER A C 1
ATOM 1309 O O . SER A 1 168 ? -19.75 -7.77 -9.812 1 94.5 168 SER A O 1
ATOM 1311 N N . GLY A 1 169 ? -17.797 -6.699 -9.641 1 94.75 169 GLY A N 1
ATOM 1312 C CA . GLY A 1 169 ? -17.781 -6.785 -8.188 1 94.75 169 GLY A CA 1
ATOM 1313 C C . GLY A 1 169 ? -17.516 -8.188 -7.676 1 94.75 169 GLY A C 1
ATOM 1314 O O . GLY A 1 169 ? -17.969 -8.555 -6.586 1 94.75 169 GLY A O 1
ATOM 1315 N N . LYS A 1 170 ? -16.797 -8.969 -8.516 1 94.31 170 LYS A N 1
ATOM 1316 C CA . LYS A 1 170 ? -16.594 -10.367 -8.148 1 94.31 170 LYS A CA 1
ATOM 1317 C C . LYS A 1 170 ? -15.109 -10.742 -8.203 1 94.31 170 LYS A C 1
ATOM 1319 O O . LYS A 1 170 ? -14.344 -10.148 -8.969 1 94.31 170 LYS A O 1
ATOM 1324 N N . TRP A 1 171 ? -14.891 -11.734 -7.402 1 95.75 171 TRP A N 1
ATOM 1325 C CA . TRP A 1 171 ? -13.555 -12.328 -7.414 1 95.75 171 TRP A CA 1
ATOM 1326 C C . TRP A 1 171 ? -13.438 -13.383 -8.508 1 95.75 171 TRP A C 1
ATOM 1328 O O . TRP A 1 171 ? -14.391 -14.133 -8.758 1 95.75 171 TRP A O 1
ATOM 1338 N N . VAL B 1 1 ? 2.867 -25.375 -1.868 1 35.69 1 VAL B N 1
ATOM 1339 C CA . VAL B 1 1 ? 3.713 -24.719 -2.859 1 35.69 1 VAL B CA 1
ATOM 1340 C C . VAL B 1 1 ? 3.934 -25.641 -4.051 1 35.69 1 VAL B C 1
ATOM 1342 O O . VAL B 1 1 ? 4.426 -26.766 -3.889 1 35.69 1 VAL B O 1
ATOM 1345 N N . GLN B 1 2 ? 3.16 -25.312 -5.086 1 35.03 2 GLN B N 1
ATOM 1346 C CA . GLN B 1 2 ? 3.369 -26.281 -6.168 1 35.03 2 GLN B CA 1
ATOM 1347 C C . GLN B 1 2 ? 4.832 -26.312 -6.598 1 35.03 2 GLN B C 1
ATOM 1349 O O . GLN B 1 2 ? 5.398 -25.281 -6.977 1 35.03 2 GLN B O 1
ATOM 1354 N N . ARG B 1 3 ? 5.52 -27.094 -5.945 1 35.72 3 ARG B N 1
ATOM 1355 C CA . ARG B 1 3 ? 6.867 -27.406 -6.418 1 35.72 3 ARG B CA 1
ATOM 1356 C C . ARG B 1 3 ? 6.84 -27.953 -7.844 1 35.72 3 ARG B C 1
ATOM 1358 O O . ARG B 1 3 ? 6.148 -28.922 -8.125 1 35.72 3 ARG B O 1
ATOM 1365 N N . CYS B 1 4 ? 6.82 -27.109 -8.82 1 37.94 4 CYS B N 1
ATOM 1366 C CA . CYS B 1 4 ? 7.141 -27.844 -10.031 1 37.94 4 CYS B CA 1
ATOM 1367 C C . CYS B 1 4 ? 8.359 -28.734 -9.828 1 37.94 4 CYS B C 1
ATOM 1369 O O . CYS B 1 4 ? 9.141 -28.516 -8.891 1 37.94 4 CYS B O 1
ATOM 1371 N N . HIS B 1 5 ? 8.484 -29.672 -10.531 1 36.25 5 HIS B N 1
ATOM 1372 C CA . HIS B 1 5 ? 9.461 -30.766 -10.539 1 36.25 5 HIS B CA 1
ATOM 1373 C C . HIS B 1 5 ? 10.883 -30.219 -10.438 1 36.25 5 HIS B C 1
ATOM 1375 O O . HIS B 1 5 ? 11.781 -30.922 -9.945 1 36.25 5 HIS B O 1
ATOM 1381 N N . ASP B 1 6 ? 11.438 -29.328 -11.328 1 43.72 6 ASP B N 1
ATOM 1382 C CA . ASP B 1 6 ? 12.875 -29.125 -11.43 1 43.72 6 ASP B CA 1
ATOM 1383 C C . ASP B 1 6 ? 13.375 -28.172 -10.344 1 43.72 6 ASP B C 1
ATOM 1385 O O . ASP B 1 6 ? 14.5 -27.672 -10.414 1 43.72 6 ASP B O 1
ATOM 1389 N N . GLY B 1 7 ? 12.836 -28.125 -9.172 1 49.75 7 GLY B N 1
ATOM 1390 C CA . GLY B 1 7 ? 13.312 -27.328 -8.047 1 49.75 7 GLY B CA 1
ATOM 1391 C C . GLY B 1 7 ? 12.914 -25.875 -8.133 1 49.75 7 GLY B C 1
ATOM 1392 O O . GLY B 1 7 ? 13.25 -25.078 -7.246 1 49.75 7 GLY B O 1
ATOM 1393 N N . GLN B 1 8 ? 12.75 -25.391 -9.352 1 55.09 8 GLN B N 1
ATOM 1394 C CA . GLN B 1 8 ? 12.492 -23.969 -9.555 1 55.09 8 GLN B CA 1
ATOM 1395 C C . GLN B 1 8 ? 11.148 -23.562 -8.969 1 55.09 8 GLN B C 1
ATOM 1397 O O . GLN B 1 8 ? 10.156 -24.266 -9.125 1 55.09 8 GLN B O 1
ATOM 1402 N N . VAL B 1 9 ? 11.227 -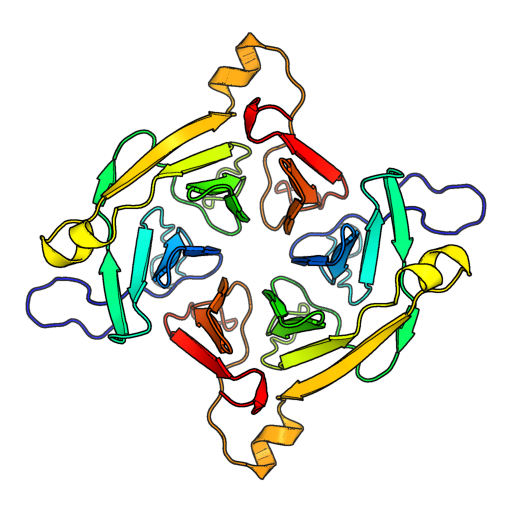22.766 -7.957 1 64.25 9 VAL B N 1
ATOM 1403 C CA . VAL B 1 9 ? 10.008 -22.25 -7.34 1 64.25 9 VAL B CA 1
ATOM 1404 C C . VAL B 1 9 ? 9.156 -21.547 -8.391 1 64.25 9 VAL B C 1
ATOM 1406 O O . VAL B 1 9 ? 9.656 -20.672 -9.117 1 64.25 9 VAL B O 1
ATOM 1409 N N . SER B 1 10 ? 8.039 -21.953 -8.641 1 87.06 10 SER B N 1
ATOM 1410 C CA . SER B 1 10 ? 7.164 -21.516 -9.727 1 87.06 10 SER B CA 1
ATOM 1411 C C . SER B 1 10 ? 6.332 -20.297 -9.305 1 87.06 10 SER B C 1
ATOM 1413 O O . SER B 1 10 ? 5.781 -19.594 -10.148 1 87.06 10 SER B O 1
ATOM 1415 N N . GLU B 1 11 ? 6.355 -20.094 -8.008 1 94.88 11 GLU B N 1
ATOM 1416 C CA . GLU B 1 11 ? 5.602 -18.938 -7.504 1 94.88 11 GLU B CA 1
ATOM 1417 C C . GLU B 1 11 ? 6.195 -18.422 -6.195 1 94.88 11 GLU B C 1
ATOM 1419 O O . GLU B 1 11 ? 6.98 -19.109 -5.547 1 94.88 11 GLU B O 1
ATOM 1424 N N . PRO B 1 12 ? 5.961 -17.234 -5.875 1 96.75 12 PRO B N 1
ATOM 1425 C CA . PRO B 1 12 ? 6.52 -16.734 -4.617 1 96.75 12 PRO B CA 1
ATOM 1426 C C . PRO B 1 12 ? 6.039 -17.516 -3.4 1 96.75 12 PRO B C 1
ATOM 1428 O O . PRO B 1 12 ? 4.879 -17.938 -3.35 1 96.75 12 PRO B O 1
ATOM 1431 N N . PRO B 1 13 ? 6.91 -17.719 -2.432 1 96.56 13 PRO B N 1
ATOM 1432 C CA . PRO B 1 13 ? 6.453 -18.297 -1.162 1 96.56 13 PRO B CA 1
ATOM 1433 C C . PRO B 1 13 ? 5.441 -17.406 -0.445 1 96.56 13 PRO B C 1
ATOM 1435 O O . PRO B 1 13 ? 5.348 -16.219 -0.738 1 96.56 13 PRO B O 1
ATOM 1438 N N . ALA B 1 14 ? 4.762 -18.031 0.497 1 97.94 14 ALA B N 1
ATOM 1439 C CA . ALA B 1 14 ? 3.83 -17.281 1.337 1 97.94 14 ALA B CA 1
ATOM 1440 C C . ALA B 1 14 ? 4.535 -16.125 2.037 1 97.94 14 ALA B C 1
ATOM 1442 O O . ALA B 1 14 ? 5.652 -16.281 2.537 1 97.94 14 ALA B O 1
ATOM 1443 N N . 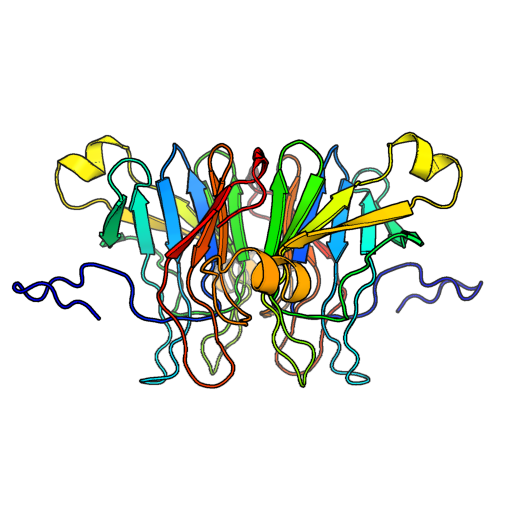ARG B 1 15 ? 3.816 -14.953 2.035 1 98.5 15 ARG B N 1
ATOM 1444 C CA . ARG B 1 15 ? 4.461 -13.789 2.635 1 98.5 15 ARG B CA 1
ATOM 1445 C C . ARG B 1 15 ? 3.434 -12.719 2.992 1 98.5 15 ARG B C 1
ATOM 1447 O O . ARG B 1 15 ? 2.377 -12.633 2.365 1 98.5 15 ARG B O 1
ATOM 1454 N N . SER B 1 16 ? 3.723 -12.008 3.973 1 98.75 16 SER B N 1
ATOM 1455 C CA . SER B 1 16 ? 2.986 -10.82 4.398 1 98.75 16 SER B CA 1
ATOM 1456 C C . SER B 1 16 ? 3.877 -9.586 4.395 1 98.75 16 SER B C 1
ATOM 1458 O O . SER B 1 16 ? 5.09 -9.688 4.582 1 98.75 16 SER B O 1
ATOM 1460 N N . GLY B 1 17 ? 3.236 -8.438 4.145 1 98.81 17 GLY B N 1
ATOM 1461 C CA . GLY B 1 17 ? 3.969 -7.18 4.215 1 98.81 17 GLY B CA 1
ATOM 1462 C C . GLY B 1 17 ? 4.73 -6.863 2.945 1 98.81 17 GLY B C 1
ATOM 1463 O O . GLY B 1 17 ? 5.387 -5.824 2.852 1 98.81 17 GLY B O 1
ATOM 1464 N N . ALA B 1 18 ? 4.648 -7.758 1.917 1 98.88 18 ALA B N 1
ATOM 1465 C CA . ALA B 1 18 ? 5.199 -7.434 0.603 1 98.88 18 ALA B CA 1
ATOM 1466 C C . ALA B 1 18 ? 4.402 -6.316 -0.065 1 98.88 18 ALA B C 1
ATOM 1468 O O . ALA B 1 18 ? 3.266 -6.035 0.329 1 98.88 18 ALA B O 1
ATOM 1469 N N . ARG B 1 19 ? 5.027 -5.68 -1.01 1 98.88 19 ARG B N 1
ATOM 1470 C CA . ARG B 1 19 ? 4.344 -4.629 -1.755 1 98.88 19 ARG B CA 1
ATOM 1471 C C . ARG B 1 19 ? 4.414 -4.887 -3.256 1 98.88 19 ARG B C 1
ATOM 1473 O O . ARG B 1 19 ? 5.309 -5.59 -3.729 1 98.88 19 ARG B O 1
ATOM 1480 N N . SER B 1 20 ? 3.471 -4.273 -3.971 1 98.88 20 SER B N 1
ATOM 1481 C CA . SER B 1 20 ? 3.377 -4.535 -5.402 1 98.88 20 SER B CA 1
ATOM 1482 C C . SER B 1 20 ? 3.227 -3.242 -6.195 1 98.88 20 SER B C 1
ATOM 1484 O O . SER B 1 20 ? 2.809 -2.219 -5.648 1 98.88 20 SER B O 1
ATOM 1486 N N . ALA B 1 21 ? 3.58 -3.27 -7.398 1 98.56 21 ALA B N 1
ATOM 1487 C CA . ALA B 1 21 ? 3.389 -2.234 -8.414 1 98.56 21 ALA B CA 1
ATOM 1488 C C . ALA B 1 21 ? 3.146 -2.852 -9.789 1 98.56 21 ALA B C 1
ATOM 1490 O O . ALA B 1 21 ? 3.504 -4.008 -10.031 1 98.56 21 ALA B O 1
ATOM 1491 N N . VAL B 1 22 ? 2.541 -2.092 -10.617 1 97.5 22 VAL B N 1
ATOM 1492 C CA . VAL B 1 22 ? 2.266 -2.549 -11.977 1 97.5 22 VAL B CA 1
ATOM 1493 C C . VAL B 1 22 ? 2.975 -1.644 -12.984 1 97.5 22 VAL B C 1
ATOM 1495 O O . VAL B 1 22 ? 2.949 -0.418 -12.852 1 97.5 22 VAL B O 1
ATOM 1498 N N . PHE B 1 23 ? 3.598 -2.244 -13.93 1 96.75 23 PHE B N 1
ATOM 1499 C CA . PHE B 1 23 ? 4.23 -1.508 -15.016 1 96.75 23 PHE B CA 1
ATOM 1500 C C . PHE B 1 23 ? 4.145 -2.287 -16.312 1 96.75 23 PHE B C 1
ATOM 1502 O O . PHE B 1 23 ? 4.473 -3.475 -16.359 1 96.75 23 PHE B O 1
ATOM 1509 N N . GLU B 1 24 ? 3.584 -1.666 -17.312 1 94.94 24 GLU B N 1
ATOM 1510 C CA . GLU B 1 24 ? 3.461 -2.217 -18.656 1 94.94 24 GLU B CA 1
ATOM 1511 C C . GLU B 1 24 ? 2.82 -3.602 -18.625 1 94.94 24 GLU B C 1
ATOM 1513 O O . GLU B 1 24 ? 3.338 -4.543 -19.234 1 94.94 24 GLU B O 1
ATOM 1518 N N . GLY B 1 25 ? 1.844 -3.764 -17.844 1 94.88 25 GLY B N 1
ATOM 1519 C CA . GLY B 1 25 ? 0.997 -4.945 -17.859 1 94.88 25 GLY B CA 1
ATOM 1520 C C . GLY B 1 25 ? 1.525 -6.062 -16.984 1 94.88 25 GLY B C 1
ATOM 1521 O O . GLY B 1 25 ? 0.947 -7.152 -16.938 1 94.88 25 GLY B O 1
ATOM 1522 N N . ILE B 1 26 ? 2.633 -5.824 -16.297 1 96.44 26 ILE B N 1
ATOM 1523 C CA . ILE B 1 26 ? 3.229 -6.832 -15.422 1 96.44 26 ILE B CA 1
ATOM 1524 C C . ILE B 1 26 ? 3.096 -6.398 -13.961 1 96.44 26 ILE B C 1
ATOM 1526 O O . ILE B 1 26 ? 3.316 -5.23 -13.641 1 96.44 26 ILE B O 1
ATOM 1530 N N . VAL B 1 27 ? 2.676 -7.324 -13.102 1 97.69 27 VAL B N 1
ATOM 1531 C CA . VAL B 1 27 ? 2.604 -7.07 -11.672 1 97.69 27 VAL B CA 1
ATOM 1532 C C . VAL B 1 27 ? 3.908 -7.5 -11 1 97.69 27 VAL B C 1
ATOM 1534 O O . VAL B 1 27 ? 4.328 -8.656 -11.133 1 97.69 27 VAL B O 1
ATOM 1537 N N . TYR B 1 28 ? 4.527 -6.598 -10.289 1 98.38 28 TYR B N 1
ATOM 1538 C CA . TYR B 1 28 ? 5.762 -6.895 -9.57 1 98.38 28 TYR B CA 1
ATOM 1539 C C . TYR B 1 28 ? 5.523 -6.906 -8.062 1 98.38 28 TYR B C 1
ATOM 1541 O O . TYR B 1 28 ? 4.797 -6.059 -7.535 1 98.38 28 TYR B O 1
ATOM 1549 N N . ILE B 1 29 ? 6.109 -7.848 -7.383 1 98.69 29 ILE B N 1
ATOM 1550 C CA . ILE B 1 29 ? 6.027 -7.984 -5.93 1 98.69 29 ILE B CA 1
ATOM 1551 C C . ILE B 1 29 ? 7.43 -8.016 -5.336 1 98.69 29 ILE B C 1
ATOM 1553 O O . ILE B 1 29 ? 8.328 -8.672 -5.871 1 98.69 29 ILE B O 1
ATOM 1557 N N . PHE B 1 30 ? 7.59 -7.316 -4.242 1 98.81 30 PHE B N 1
ATOM 1558 C CA . PHE B 1 30 ? 8.898 -7.258 -3.604 1 98.81 30 PHE B CA 1
ATOM 1559 C C . PHE B 1 30 ? 8.766 -7.398 -2.092 1 98.81 30 PHE B C 1
ATOM 1561 O O . PHE B 1 30 ? 7.891 -6.785 -1.479 1 98.81 30 PHE B O 1
ATOM 1568 N N . GLY B 1 31 ? 9.664 -8.211 -1.515 1 98.81 31 GLY B N 1
ATOM 1569 C CA . GLY B 1 31 ? 9.828 -8.281 -0.072 1 98.81 31 GLY B CA 1
ATOM 1570 C C . GLY B 1 31 ? 8.758 -9.117 0.613 1 98.81 31 GLY B C 1
ATOM 1571 O O . GLY B 1 31 ? 8.211 -10.047 0.016 1 98.81 31 GLY B O 1
ATOM 1572 N N . GLY B 1 32 ? 8.602 -8.883 1.879 1 98.75 32 GLY B N 1
ATOM 1573 C CA . GLY B 1 32 ? 7.637 -9.602 2.707 1 98.75 32 GLY B CA 1
ATOM 1574 C C . GLY B 1 32 ? 8.289 -10.508 3.73 1 98.75 32 GLY B C 1
ATOM 1575 O O . GLY B 1 32 ? 9.516 -10.562 3.824 1 98.75 32 GLY B O 1
ATOM 1576 N N . TYR B 1 33 ? 7.43 -11.047 4.449 1 98.38 33 TYR B N 1
ATOM 1577 C CA . TYR B 1 33 ? 7.793 -11.922 5.555 1 98.38 33 TYR B CA 1
ATOM 1578 C C . TYR B 1 33 ? 6.941 -13.188 5.547 1 98.38 33 TYR B C 1
ATOM 1580 O O . TYR B 1 33 ? 5.762 -13.148 5.188 1 98.38 33 TYR B O 1
ATOM 1588 N N . THR B 1 34 ? 7.602 -14.336 5.93 1 97.56 34 THR B N 1
ATOM 1589 C CA . THR B 1 34 ? 6.816 -15.555 6.105 1 97.56 34 THR B CA 1
ATOM 1590 C C . THR B 1 34 ? 6.922 -16.062 7.539 1 97.56 34 THR B C 1
ATOM 1592 O O . THR B 1 34 ? 8.008 -16.047 8.133 1 97.56 34 THR B O 1
ATOM 1595 N N . LYS B 1 35 ? 5.848 -16.484 8.047 1 90.94 35 LYS B N 1
ATOM 1596 C CA . LYS B 1 35 ? 5.805 -17.047 9.398 1 90.94 35 LYS B CA 1
ATOM 1597 C C . LYS B 1 35 ? 6.449 -18.422 9.453 1 90.94 35 LYS B C 1
ATOM 1599 O O . LYS B 1 35 ? 7.023 -18.797 10.477 1 90.94 35 LYS B O 1
ATOM 1604 N N . LYS B 1 36 ? 6.254 -19.203 8.438 1 85.62 36 LYS B N 1
ATOM 1605 C CA . LYS B 1 36 ? 6.664 -20.609 8.406 1 85.62 36 LYS B CA 1
ATOM 1606 C C . LYS B 1 36 ? 8.109 -20.766 8.859 1 85.62 36 LYS B C 1
ATOM 1608 O O . LYS B 1 36 ? 8.398 -21.531 9.789 1 85.62 36 LYS B O 1
ATOM 1613 N N . ASP B 1 37 ? 8.984 -19.984 8.398 1 87.12 37 ASP B N 1
ATOM 1614 C CA . ASP B 1 37 ? 10.398 -20.125 8.742 1 87.12 37 ASP B CA 1
ATOM 1615 C C . ASP B 1 37 ? 10.93 -18.844 9.391 1 87.12 37 ASP B C 1
ATOM 1617 O O . ASP B 1 37 ? 12.086 -18.812 9.828 1 87.12 37 ASP B O 1
ATOM 1621 N N . GLY B 1 38 ? 10.062 -17.938 9.484 1 91.25 38 GLY B N 1
ATOM 1622 C CA . GLY B 1 38 ? 10.477 -16.656 10.055 1 91.25 38 GLY B CA 1
ATOM 1623 C C . GLY B 1 38 ? 11.391 -15.867 9.141 1 91.25 38 GLY B C 1
ATOM 1624 O O . GLY B 1 38 ? 12.219 -15.086 9.617 1 91.25 38 GLY B O 1
ATOM 1625 N N . ASP B 1 39 ? 11.219 -16.094 7.859 1 94.81 39 ASP B N 1
ATOM 1626 C CA . ASP B 1 39 ? 12.125 -15.461 6.902 1 94.81 39 ASP B CA 1
ATOM 1627 C C . ASP B 1 39 ? 11.539 -14.141 6.395 1 94.81 39 ASP B C 1
ATOM 1629 O O . ASP B 1 39 ? 10.328 -14.016 6.242 1 94.81 39 ASP B O 1
ATOM 1633 N N . TYR B 1 40 ? 12.453 -13.211 6.195 1 98.38 40 TYR B N 1
ATOM 1634 C CA . TYR B 1 40 ? 12.18 -11.984 5.445 1 98.38 40 TYR B CA 1
ATOM 1635 C C . TYR B 1 40 ? 12.758 -12.07 4.035 1 98.38 40 TYR B C 1
ATOM 1637 O O . TYR B 1 40 ? 13.75 -12.773 3.805 1 98.38 40 TYR B O 1
ATOM 1645 N N . PHE B 1 41 ? 12.125 -11.352 3.127 1 98.38 41 PHE B N 1
ATOM 1646 C CA . PHE B 1 41 ? 12.523 -11.5 1.731 1 98.38 41 PHE B CA 1
ATOM 1647 C C . PHE B 1 41 ? 12.992 -10.172 1.157 1 98.38 41 PHE B C 1
ATOM 1649 O O . PHE B 1 41 ? 12.625 -9.102 1.659 1 98.38 41 PHE B O 1
ATOM 1656 N N . ASN B 1 42 ? 13.852 -10.234 0.126 1 98.69 42 ASN B N 1
ATOM 1657 C CA . ASN B 1 42 ? 14.195 -9.102 -0.725 1 98.69 42 ASN B CA 1
ATOM 1658 C C . ASN B 1 42 ? 14.211 -9.492 -2.199 1 98.69 42 ASN B C 1
ATOM 1660 O O . ASN B 1 42 ? 14.953 -8.906 -2.99 1 98.69 42 ASN B O 1
ATOM 1664 N N . ASP B 1 43 ? 13.523 -10.57 -2.488 1 97.88 43 ASP B N 1
ATOM 1665 C CA . ASP B 1 43 ? 13.398 -10.992 -3.879 1 97.88 43 ASP B CA 1
ATOM 1666 C C . ASP B 1 43 ? 12.289 -10.219 -4.59 1 97.88 43 ASP B C 1
ATOM 1668 O O . ASP B 1 43 ? 11.422 -9.633 -3.939 1 97.88 43 ASP B O 1
ATOM 1672 N N . THR B 1 44 ? 12.438 -10.156 -5.895 1 98.25 44 THR B N 1
ATOM 1673 C CA . THR B 1 44 ? 11.43 -9.57 -6.762 1 98.25 44 THR B CA 1
ATOM 1674 C C . THR B 1 44 ? 10.797 -10.633 -7.656 1 98.25 44 THR B C 1
ATOM 1676 O O . THR B 1 44 ? 11.5 -11.406 -8.305 1 98.25 44 THR B O 1
ATOM 1679 N N . TRP B 1 45 ? 9.508 -10.641 -7.652 1 97.5 45 TRP B N 1
ATOM 1680 C CA . TRP B 1 45 ? 8.742 -11.523 -8.516 1 97.5 45 TRP B CA 1
ATOM 1681 C C . TRP B 1 45 ? 7.891 -10.727 -9.5 1 97.5 45 TRP B C 1
ATOM 1683 O O . TRP B 1 45 ? 7.395 -9.648 -9.164 1 97.5 45 TRP B O 1
ATOM 1693 N N . ALA B 1 46 ? 7.742 -11.281 -10.68 1 97.25 46 ALA B N 1
ATOM 1694 C CA . ALA B 1 46 ? 6.852 -10.727 -11.695 1 97.25 46 ALA B CA 1
ATOM 1695 C C . ALA B 1 46 ? 5.719 -11.695 -12.016 1 97.25 46 ALA B C 1
ATOM 1697 O O . ALA B 1 46 ? 5.945 -12.898 -12.172 1 97.25 46 ALA B O 1
ATOM 1698 N N . PHE B 1 47 ? 4.551 -11.148 -12.102 1 96.75 47 PHE B N 1
ATOM 1699 C CA . PHE B 1 47 ? 3.385 -11.898 -12.562 1 96.75 47 PHE B CA 1
ATOM 1700 C C . PHE B 1 47 ? 2.852 -11.32 -13.867 1 96.75 47 PHE B C 1
ATOM 1702 O O . PHE B 1 47 ? 2.621 -10.117 -13.969 1 96.75 47 PHE B O 1
ATOM 1709 N N . ASN B 1 48 ? 2.676 -12.164 -14.82 1 94.62 48 ASN B N 1
ATOM 1710 C CA . ASN B 1 48 ? 2.051 -11.805 -16.094 1 94.62 48 ASN B CA 1
ATOM 1711 C C . ASN B 1 48 ? 0.582 -12.219 -16.125 1 94.62 48 ASN B C 1
ATOM 1713 O O . ASN B 1 48 ? 0.265 -13.398 -16.234 1 94.62 48 ASN B O 1
ATOM 1717 N N . PRO B 1 49 ? -0.269 -11.234 -16.062 1 94.75 49 PRO B N 1
ATOM 1718 C CA . PRO B 1 49 ? -1.692 -11.578 -16.016 1 94.75 49 PRO B CA 1
ATOM 1719 C C . PRO B 1 49 ? -2.188 -12.219 -17.312 1 94.75 49 PRO B C 1
ATOM 1721 O O . PRO B 1 49 ? -3.186 -12.945 -17.297 1 94.75 49 PRO B O 1
ATOM 1724 N N . LEU B 1 50 ? -1.604 -11.898 -18.375 1 91.75 50 LEU B N 1
ATOM 1725 C CA . LEU B 1 50 ? -2.029 -12.461 -19.656 1 91.75 50 LEU B CA 1
ATOM 1726 C C . LEU B 1 50 ? -1.763 -13.961 -19.703 1 91.75 50 LEU B C 1
ATOM 1728 O O . LEU B 1 50 ? -2.602 -14.727 -20.188 1 91.75 50 LEU B O 1
ATOM 1732 N N . TYR B 1 51 ? -0.613 -14.398 -19.188 1 90.69 51 TYR B N 1
ATOM 1733 C CA . TYR B 1 51 ? -0.217 -15.797 -19.281 1 90.69 51 TYR B CA 1
ATOM 1734 C C . TYR B 1 51 ? -0.36 -16.5 -17.953 1 90.69 51 TYR B C 1
ATOM 1736 O O . TYR B 1 51 ? -0.191 -17.719 -17.859 1 90.69 51 TYR B O 1
ATOM 1744 N N . HIS B 1 52 ? -0.661 -15.758 -16.922 1 92.94 52 HIS B N 1
ATOM 1745 C CA . HIS B 1 52 ? -0.818 -16.297 -15.578 1 92.94 52 HIS B CA 1
ATOM 1746 C C . HIS B 1 52 ? 0.429 -17.047 -15.141 1 92.94 52 HIS B C 1
ATOM 1748 O O . HIS B 1 52 ? 0.337 -18.188 -14.664 1 92.94 52 HIS B O 1
ATOM 1754 N N . THR B 1 53 ? 1.571 -16.406 -15.312 1 92.62 53 THR B N 1
ATOM 1755 C CA . THR B 1 53 ? 2.844 -17.016 -14.945 1 92.62 53 THR B CA 1
ATOM 1756 C C . THR B 1 53 ? 3.631 -16.109 -14.008 1 92.62 53 THR B C 1
ATOM 1758 O O . THR B 1 53 ? 3.555 -14.875 -14.125 1 92.62 53 THR B O 1
ATOM 1761 N N . TRP B 1 54 ? 4.383 -16.766 -13.18 1 95.31 54 TRP B N 1
ATOM 1762 C CA . TRP B 1 54 ? 5.312 -16.078 -12.289 1 95.31 54 TRP B CA 1
ATOM 1763 C C . TRP B 1 54 ? 6.75 -16.234 -12.773 1 95.31 54 TRP B C 1
ATOM 1765 O O . TRP B 1 54 ? 7.129 -17.297 -13.281 1 95.31 54 TRP B O 1
ATOM 1775 N N . THR B 1 55 ? 7.508 -15.203 -12.586 1 94.75 55 THR B N 1
ATOM 1776 C CA . THR B 1 55 ? 8.945 -15.242 -12.844 1 94.75 55 THR B CA 1
ATOM 1777 C C . THR B 1 55 ? 9.711 -14.531 -11.734 1 94.75 55 THR B C 1
ATOM 1779 O O . THR B 1 55 ? 9.383 -13.391 -11.375 1 94.75 55 THR B O 1
ATOM 1782 N N . MET B 1 56 ? 10.68 -15.211 -11.172 1 95.56 56 MET B N 1
ATOM 1783 C CA . MET B 1 56 ? 11.57 -14.523 -10.25 1 95.56 56 MET B CA 1
ATOM 1784 C C . MET B 1 56 ? 12.633 -13.734 -11 1 95.56 56 MET B C 1
ATOM 1786 O O . MET B 1 56 ? 13.289 -14.258 -11.898 1 95.56 56 MET B O 1
ATOM 1790 N N . LEU B 1 57 ? 12.773 -12.508 -10.664 1 96.75 57 LEU B N 1
ATOM 1791 C CA . LEU B 1 57 ? 13.797 -11.695 -11.312 1 96.75 57 LEU B CA 1
ATOM 1792 C C . LEU B 1 57 ? 15.148 -11.867 -10.625 1 96.75 57 LEU B C 1
ATOM 1794 O O . LEU B 1 57 ? 15.219 -11.93 -9.391 1 96.75 57 LEU B O 1
ATOM 1798 N N . ALA B 1 58 ? 16.156 -11.906 -11.438 1 95.81 58 ALA B N 1
ATOM 1799 C CA . ALA B 1 58 ? 17.484 -11.805 -10.867 1 95.81 58 ALA B CA 1
ATOM 1800 C C . ALA B 1 58 ? 17.734 -10.406 -10.305 1 95.81 58 ALA B C 1
ATOM 1802 O O . ALA B 1 58 ? 17.25 -9.414 -10.844 1 95.81 58 ALA B O 1
ATOM 1803 N N . ALA B 1 59 ? 18.5 -10.352 -9.258 1 96.88 59 ALA B N 1
ATOM 1804 C CA . ALA B 1 59 ? 18.781 -9.062 -8.633 1 96.88 59 ALA B CA 1
ATOM 1805 C C . ALA B 1 59 ? 20.172 -8.555 -9 1 96.88 59 ALA B C 1
ATOM 1807 O O . ALA B 1 59 ? 21.125 -9.336 -9.07 1 96.88 59 ALA B O 1
ATOM 1808 N N . ALA B 1 60 ? 20.266 -7.262 -9.266 1 97.62 60 ALA B N 1
ATOM 1809 C CA . ALA B 1 60 ? 21.547 -6.621 -9.531 1 97.62 60 ALA B CA 1
ATOM 1810 C C . ALA B 1 60 ? 21.625 -5.25 -8.867 1 97.62 60 ALA B C 1
ATOM 1812 O O . ALA B 1 60 ? 20.594 -4.625 -8.594 1 97.62 60 ALA B O 1
ATOM 1813 N N . GLY B 1 61 ? 22.859 -4.777 -8.57 1 98 61 GLY B N 1
ATOM 1814 C CA . GLY B 1 61 ? 23.094 -3.461 -7.996 1 98 61 GLY B CA 1
ATOM 1815 C C . GLY B 1 61 ? 22.875 -3.418 -6.496 1 98 61 GLY B C 1
ATOM 1816 O O . GLY B 1 61 ? 23.219 -4.371 -5.789 1 98 61 GLY B O 1
ATOM 1817 N N . ASP B 1 62 ? 22.375 -2.252 -5.988 1 97.44 62 ASP B N 1
ATOM 1818 C CA . ASP B 1 62 ? 22.203 -2.023 -4.559 1 97.44 62 ASP B CA 1
ATOM 1819 C C . ASP B 1 62 ? 20.859 -2.584 -4.078 1 97.44 62 ASP B C 1
ATOM 1821 O O . ASP B 1 62 ? 19.953 -1.825 -3.727 1 97.44 62 ASP B O 1
ATOM 1825 N N . VAL B 1 63 ? 20.797 -3.861 -3.971 1 98 63 VAL B N 1
ATOM 1826 C CA . VAL B 1 63 ? 19.547 -4.516 -3.592 1 98 63 VAL B CA 1
ATOM 1827 C C . VAL B 1 63 ? 19.203 -4.172 -2.146 1 98 63 VAL B C 1
ATOM 1829 O O . VAL B 1 63 ? 20.031 -4.305 -1.25 1 98 63 VAL B O 1
ATOM 1832 N N . PRO B 1 64 ? 17.984 -3.664 -1.937 1 98.19 64 PRO B N 1
ATOM 1833 C CA . PRO B 1 64 ? 17.594 -3.396 -0.549 1 98.19 64 PRO B CA 1
ATOM 1834 C C . PRO B 1 64 ? 17.688 -4.637 0.338 1 98.19 64 PRO B C 1
ATOM 1836 O O . PRO B 1 64 ? 17.5 -5.758 -0.144 1 98.19 64 PRO B O 1
ATOM 1839 N N . ALA B 1 65 ? 17.906 -4.461 1.635 1 97.94 65 ALA B N 1
ATOM 1840 C CA . ALA B 1 65 ? 17.844 -5.547 2.611 1 97.94 65 ALA B CA 1
ATOM 1841 C C . ALA B 1 65 ? 16.469 -6.203 2.627 1 97.94 65 ALA B C 1
ATOM 1843 O O . ALA B 1 65 ? 15.484 -5.605 2.189 1 97.94 65 ALA B O 1
ATOM 1844 N N . ARG B 1 66 ? 16.469 -7.453 3.102 1 98.69 66 ARG B N 1
ATOM 1845 C CA . ARG B 1 66 ? 15.18 -8.094 3.35 1 98.69 66 ARG B CA 1
ATOM 1846 C C . ARG B 1 66 ? 14.289 -7.207 4.215 1 98.69 66 ARG B C 1
ATOM 1848 O O . ARG B 1 66 ? 14.758 -6.605 5.188 1 98.69 66 ARG B O 1
ATOM 1855 N N . ARG B 1 67 ? 12.977 -7.078 3.834 1 98.88 67 ARG B N 1
ATOM 1856 C CA . ARG B 1 67 ? 12.117 -6.148 4.566 1 98.88 67 ARG B CA 1
ATOM 1857 C C . ARG B 1 67 ? 10.648 -6.457 4.332 1 98.88 67 ARG B C 1
ATOM 1859 O O . ARG B 1 67 ? 10.289 -7.09 3.336 1 98.88 67 ARG B O 1
ATOM 1866 N N . THR B 1 68 ? 9.844 -6.086 5.238 1 98.81 68 THR B N 1
ATOM 1867 C CA . THR B 1 68 ? 8.391 -6.109 5.137 1 98.81 68 THR B CA 1
ATOM 1868 C C . THR B 1 68 ? 7.805 -4.746 5.492 1 98.81 68 THR B C 1
ATOM 1870 O O . THR B 1 68 ? 8.484 -3.906 6.082 1 98.81 68 THR B O 1
ATOM 1873 N N . ASP B 1 69 ? 6.574 -4.52 5.023 1 98.81 69 ASP B N 1
ATOM 1874 C CA . ASP B 1 69 ? 5.793 -3.346 5.398 1 98.81 69 ASP B CA 1
ATOM 1875 C C . ASP B 1 69 ? 6.516 -2.059 5.008 1 98.81 69 ASP B C 1
ATOM 1877 O O . ASP B 1 69 ? 6.457 -1.063 5.734 1 98.81 69 ASP B O 1
ATOM 1881 N N . HIS B 1 70 ? 7.312 -2.146 3.943 1 98.94 70 HIS B N 1
ATOM 1882 C CA . HIS B 1 70 ? 7.809 -0.978 3.229 1 98.94 70 HIS B CA 1
ATOM 1883 C C . HIS B 1 70 ? 6.75 -0.415 2.287 1 98.94 70 HIS B C 1
ATOM 1885 O O . HIS B 1 70 ? 5.617 -0.902 2.258 1 98.94 70 HIS B O 1
ATOM 1891 N N . SER B 1 71 ? 7.031 0.66 1.643 1 98.88 71 SER B N 1
ATOM 1892 C CA . SER B 1 71 ? 6.184 1.132 0.551 1 98.88 71 SER B CA 1
ATOM 1893 C C . SER B 1 71 ? 6.836 0.879 -0.804 1 98.88 71 SER B C 1
ATOM 1895 O O . SER B 1 71 ? 8.055 0.707 -0.889 1 98.88 71 SER B O 1
ATOM 1897 N N . MET B 1 72 ? 6.098 0.808 -1.757 1 98.94 72 MET B N 1
ATOM 1898 C CA . MET B 1 72 ? 6.492 0.6 -3.148 1 98.94 72 MET B CA 1
ATOM 1899 C C . MET B 1 72 ? 5.586 1.383 -4.094 1 98.94 72 MET B C 1
ATOM 1901 O O . MET B 1 72 ? 4.367 1.213 -4.07 1 98.94 72 MET B O 1
ATOM 1905 N N . VAL B 1 73 ? 6.148 2.305 -4.91 1 98.88 73 VAL B N 1
ATOM 1906 C CA . VAL B 1 73 ? 5.375 3.129 -5.832 1 98.88 73 VAL B CA 1
ATOM 1907 C C . VAL B 1 73 ? 6.047 3.143 -7.199 1 98.88 73 VAL B C 1
ATOM 1909 O O . VAL B 1 73 ? 7.254 2.924 -7.309 1 98.88 73 VAL B O 1
ATOM 1912 N N . LEU B 1 74 ? 5.242 3.318 -8.234 1 98.56 74 LEU B N 1
ATOM 1913 C CA . LEU B 1 74 ? 5.734 3.479 -9.594 1 98.56 74 LEU B CA 1
ATOM 1914 C C . LEU B 1 74 ? 5.84 4.953 -9.969 1 98.56 74 LEU B C 1
ATOM 1916 O O . LEU B 1 74 ? 4.898 5.719 -9.758 1 98.56 74 LEU B O 1
ATOM 1920 N N . TYR B 1 75 ? 6.977 5.34 -10.445 1 98.38 75 TYR B N 1
ATOM 1921 C CA . TYR B 1 75 ? 7.172 6.684 -10.984 1 98.38 75 TYR B CA 1
ATOM 1922 C C . TYR B 1 75 ? 8.047 6.648 -12.227 1 98.38 75 TYR B C 1
ATOM 1924 O O . TYR B 1 75 ? 9.164 6.117 -12.195 1 98.38 75 TYR B O 1
ATOM 1932 N N . ASP B 1 76 ? 7.551 7.184 -13.336 1 97.19 76 ASP B N 1
ATOM 1933 C CA . ASP B 1 76 ? 8.266 7.336 -14.594 1 97.19 76 ASP B CA 1
ATOM 1934 C C . ASP B 1 76 ? 8.93 6.023 -15.008 1 97.19 76 ASP B C 1
ATOM 1936 O O . ASP B 1 76 ? 10.125 5.992 -15.305 1 97.19 76 ASP B O 1
ATOM 1940 N N . GLY B 1 77 ? 8.25 4.93 -14.859 1 96.44 77 GLY B N 1
ATOM 1941 C CA . GLY B 1 77 ? 8.672 3.635 -15.367 1 96.44 77 GLY B CA 1
ATOM 1942 C C . GLY B 1 77 ? 9.602 2.896 -14.422 1 96.44 77 GLY B C 1
ATOM 1943 O O . GLY B 1 77 ? 10.094 1.816 -14.742 1 96.44 77 GLY B O 1
ATOM 1944 N N . CYS B 1 78 ? 9.867 3.471 -13.242 1 98.31 78 CYS B N 1
ATOM 1945 C CA . CYS B 1 78 ? 10.688 2.818 -12.227 1 98.31 78 CYS B CA 1
ATOM 1946 C C . CYS B 1 78 ? 9.898 2.613 -10.938 1 98.31 78 CYS B C 1
ATOM 1948 O O . CYS B 1 78 ? 8.961 3.359 -10.656 1 98.31 78 CYS B O 1
ATOM 1950 N N . VAL B 1 79 ? 10.352 1.647 -10.219 1 98.69 79 VAL B N 1
ATOM 1951 C CA . VAL B 1 79 ? 9.742 1.383 -8.914 1 98.69 79 VAL B CA 1
ATOM 1952 C C . VAL B 1 79 ? 10.633 1.94 -7.805 1 98.69 79 VAL B C 1
ATOM 1954 O O . VAL B 1 79 ? 11.859 1.78 -7.844 1 98.69 79 VAL B O 1
ATOM 1957 N N . TYR B 1 80 ? 10.008 2.629 -6.879 1 98.88 80 TYR B N 1
ATOM 1958 C CA . TYR B 1 80 ? 10.711 3.135 -5.707 1 98.88 80 TYR B CA 1
ATOM 1959 C C . TYR B 1 80 ? 10.195 2.482 -4.434 1 98.88 80 TYR B C 1
ATOM 1961 O O . TYR B 1 80 ? 8.984 2.291 -4.273 1 98.88 80 TYR B O 1
ATOM 1969 N N . THR B 1 81 ? 11.094 2.1 -3.52 1 98.88 81 THR B N 1
ATOM 1970 C CA . THR B 1 81 ? 10.711 1.579 -2.209 1 98.88 81 THR B CA 1
ATOM 1971 C C . THR B 1 81 ? 11.219 2.494 -1.098 1 98.88 81 THR B C 1
ATOM 1973 O O . THR B 1 81 ? 12.234 3.174 -1.258 1 98.88 81 THR B O 1
ATOM 1976 N N . PHE B 1 82 ? 10.5 2.537 -0.039 1 98.81 82 PHE B N 1
ATOM 1977 C CA . PHE B 1 82 ? 10.906 3.293 1.142 1 98.81 82 PHE B CA 1
ATOM 1978 C C . PHE B 1 82 ? 10.547 2.539 2.416 1 98.81 82 PHE B C 1
ATOM 1980 O O . PHE B 1 82 ? 9.453 1.98 2.523 1 98.81 82 PHE B O 1
ATOM 1987 N N . GLY B 1 83 ? 11.477 2.553 3.352 1 98.75 83 GLY B N 1
ATOM 1988 C CA . GLY B 1 83 ? 11.219 2.072 4.699 1 98.75 83 GLY B CA 1
ATOM 1989 C C . GLY B 1 83 ? 11.117 0.561 4.785 1 98.75 83 GLY B C 1
ATOM 1990 O O . GLY B 1 83 ? 11.703 -0.151 3.965 1 98.75 83 GLY B O 1
ATOM 1991 N N . GLY B 1 84 ? 10.438 0.089 5.855 1 98.81 84 GLY B N 1
ATOM 1992 C CA . GLY B 1 84 ? 10.289 -1.33 6.137 1 98.81 84 GLY B CA 1
ATOM 1993 C C . GLY B 1 84 ? 11.086 -1.788 7.344 1 98.81 84 GLY B C 1
ATOM 1994 O O . GLY B 1 84 ? 11.688 -0.971 8.039 1 98.81 84 GLY B O 1
ATOM 1995 N N . PHE B 1 85 ? 10.93 -3.057 7.508 1 98.31 85 PHE B N 1
ATOM 1996 C CA . PHE B 1 85 ? 11.438 -3.693 8.711 1 98.31 85 PHE B CA 1
ATOM 1997 C C . PHE B 1 85 ? 11.883 -5.121 8.43 1 98.31 85 PHE B C 1
ATOM 1999 O O . PHE B 1 85 ? 11.273 -5.816 7.613 1 98.31 85 PHE B O 1
ATOM 2006 N N . ASP B 1 86 ? 13.031 -5.512 9.125 1 98.19 86 ASP B N 1
ATOM 2007 C CA . ASP B 1 86 ? 13.492 -6.871 8.859 1 98.19 86 ASP B CA 1
ATOM 2008 C C . ASP B 1 86 ? 13.438 -7.73 10.117 1 98.19 86 ASP B C 1
ATOM 2010 O O . ASP B 1 86 ? 14.141 -8.734 10.227 1 98.19 86 ASP B O 1
ATOM 2014 N N . GLY B 1 87 ? 12.664 -7.383 11.086 1 96.69 87 GLY B N 1
ATOM 2015 C CA . GLY B 1 87 ? 12.578 -8.117 12.336 1 96.69 87 GLY B CA 1
ATOM 2016 C C . GLY B 1 87 ? 13.484 -7.562 13.422 1 96.69 87 GLY B C 1
ATOM 2017 O O . GLY B 1 87 ? 13.266 -7.812 14.609 1 96.69 87 GLY B O 1
ATOM 2018 N N . ARG B 1 88 ? 14.492 -6.875 13 1 96.69 88 ARG B N 1
ATOM 2019 C CA . ARG B 1 88 ? 15.445 -6.277 13.93 1 96.69 88 ARG B CA 1
ATOM 2020 C C . ARG B 1 88 ? 15.633 -4.789 13.641 1 96.69 88 ARG B C 1
ATOM 2022 O O . ARG B 1 88 ? 15.492 -3.955 14.539 1 96.69 88 ARG B O 1
ATOM 2029 N N . ASN B 1 89 ? 15.875 -4.508 12.422 1 96.81 89 ASN B N 1
ATOM 2030 C CA . ASN B 1 89 ? 16.141 -3.135 12.008 1 96.81 89 ASN B CA 1
ATOM 2031 C C . ASN B 1 89 ? 14.969 -2.551 11.227 1 96.81 89 ASN B C 1
ATOM 2033 O O . ASN B 1 89 ? 14.336 -3.252 10.43 1 96.81 89 ASN B O 1
ATOM 2037 N N . ARG B 1 90 ? 14.688 -1.264 11.508 1 97.94 90 ARG B N 1
ATOM 2038 C CA . ARG B 1 90 ? 13.812 -0.473 10.648 1 97.94 90 ARG B CA 1
ATOM 2039 C C . ARG B 1 90 ? 14.625 0.354 9.656 1 97.94 90 ARG B C 1
ATOM 2041 O O . ARG B 1 90 ? 15.766 0.718 9.93 1 97.94 90 ARG B O 1
ATOM 2048 N N . PHE B 1 91 ? 14.008 0.671 8.531 1 98.06 91 PHE B N 1
ATOM 2049 C CA . PHE B 1 91 ? 14.75 1.325 7.469 1 98.06 91 PHE B CA 1
ATOM 2050 C C . PHE B 1 91 ? 14.125 2.664 7.105 1 98.06 91 PHE B C 1
ATOM 2052 O O . PHE B 1 91 ? 12.945 2.896 7.387 1 98.06 91 PHE B O 1
ATOM 2059 N N . ASN B 1 92 ? 14.891 3.553 6.516 1 97.75 92 ASN B N 1
ATOM 2060 C CA . ASN B 1 92 ? 14.398 4.805 5.953 1 97.75 92 ASN B CA 1
ATOM 2061 C C . ASN B 1 92 ? 15.086 5.133 4.633 1 97.75 92 ASN B C 1
ATOM 2063 O O . ASN B 1 92 ? 15.219 6.305 4.27 1 97.75 92 ASN B O 1
ATOM 2067 N N . ASP B 1 93 ? 15.641 4.141 3.971 1 97.75 93 ASP B N 1
ATOM 2068 C CA . ASP B 1 93 ? 16.266 4.328 2.67 1 97.75 93 ASP B CA 1
ATOM 2069 C C . ASP B 1 93 ? 15.227 4.41 1.558 1 97.75 93 ASP B C 1
ATOM 2071 O O .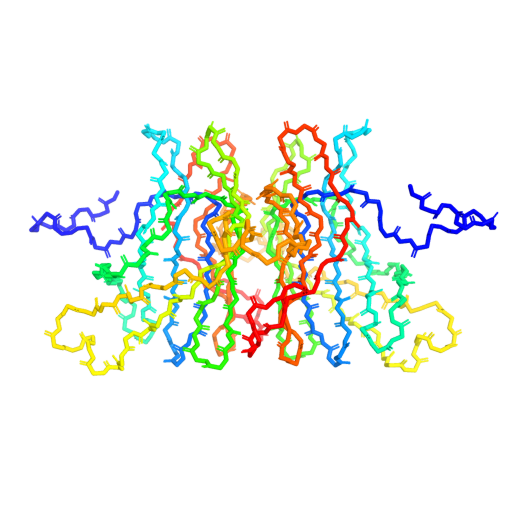 ASP B 1 93 ? 14.141 3.846 1.678 1 97.75 93 ASP B O 1
ATOM 2075 N N . VAL B 1 94 ? 15.594 5.125 0.514 1 98.56 94 VAL B N 1
ATOM 2076 C CA . VAL B 1 94 ? 14.867 5.129 -0.749 1 98.56 94 VAL B CA 1
ATOM 2077 C C . VAL B 1 94 ? 15.688 4.422 -1.824 1 98.56 94 VAL B C 1
ATOM 2079 O O . VAL B 1 94 ? 16.828 4.82 -2.107 1 98.56 94 VAL B O 1
ATOM 2082 N N . SER B 1 95 ? 15.156 3.389 -2.404 1 98.62 95 SER B N 1
ATOM 2083 C CA . SER B 1 95 ? 15.797 2.662 -3.494 1 98.62 95 SER B CA 1
ATOM 2084 C C . SER B 1 95 ? 14.938 2.678 -4.754 1 98.62 95 SER B C 1
ATOM 2086 O O . SER B 1 95 ? 13.711 2.711 -4.668 1 98.62 95 SER B O 1
ATOM 2088 N N . MET B 1 96 ? 15.617 2.65 -5.844 1 98.75 96 MET B N 1
ATOM 2089 C CA . MET B 1 96 ? 14.969 2.621 -7.156 1 98.75 96 MET B CA 1
ATOM 2090 C C . MET B 1 96 ? 15.273 1.313 -7.883 1 98.75 96 MET B C 1
ATOM 2092 O O . MET B 1 96 ? 16.422 0.852 -7.887 1 98.75 96 MET B O 1
ATOM 2096 N N . MET B 1 97 ? 14.266 0.741 -8.422 1 98.75 97 MET B N 1
ATOM 2097 C CA . MET B 1 97 ? 14.398 -0.467 -9.234 1 98.75 97 MET B CA 1
ATOM 2098 C C . MET B 1 97 ? 14.086 -0.175 -10.695 1 98.75 97 MET B C 1
ATOM 2100 O O . MET B 1 97 ? 12.984 0.267 -11.023 1 98.75 97 MET B O 1
ATOM 2104 N N . THR B 1 98 ? 15.047 -0.393 -11.547 1 98.06 98 THR B N 1
ATOM 2105 C CA . THR B 1 98 ? 14.797 -0.408 -12.984 1 98.06 98 THR B CA 1
ATOM 2106 C C . THR B 1 98 ? 14.281 -1.773 -13.43 1 98.06 98 THR B C 1
ATOM 2108 O O . THR B 1 98 ? 14.945 -2.791 -13.227 1 98.06 98 THR B O 1
ATOM 2111 N N . LEU B 1 99 ? 13.117 -1.773 -13.977 1 94.88 99 LEU B N 1
ATOM 2112 C CA . LEU B 1 99 ? 12.438 -3.004 -14.359 1 94.88 99 LEU B CA 1
ATOM 2113 C C . LEU B 1 99 ? 12.906 -3.482 -15.727 1 94.88 99 LEU B C 1
ATOM 2115 O O . LEU B 1 99 ? 13.328 -2.676 -16.562 1 94.88 99 LEU B O 1
ATOM 2119 N N . PRO B 1 100 ? 12.875 -4.75 -15.953 1 92.69 100 PRO B N 1
ATOM 2120 C CA . PRO B 1 100 ? 13.344 -5.27 -17.234 1 92.69 100 PRO B CA 1
ATOM 2121 C C . PRO B 1 100 ? 12.406 -4.918 -18.391 1 92.69 100 PRO B C 1
ATOM 2123 O O . PRO B 1 100 ? 11.203 -4.758 -18.188 1 92.69 100 PRO B O 1
ATOM 2126 N N . ALA B 1 101 ? 13.047 -4.844 -19.562 1 87.25 101 ALA B N 1
ATOM 2127 C CA . ALA B 1 101 ? 12.234 -4.672 -20.766 1 87.25 101 ALA B CA 1
ATOM 2128 C C . ALA B 1 101 ? 11.391 -5.918 -21.031 1 87.25 101 ALA B C 1
ATOM 2130 O O . ALA B 1 101 ? 11.727 -7.012 -20.578 1 87.25 101 ALA B O 1
ATOM 2131 N N . HIS B 1 102 ? 10.297 -5.734 -21.75 1 83.81 102 HIS B N 1
ATOM 2132 C CA . HIS B 1 102 ? 9.383 -6.836 -22.047 1 83.81 102 HIS B CA 1
ATOM 2133 C C . HIS B 1 102 ? 10.125 -8.008 -22.672 1 83.81 102 HIS B C 1
ATOM 2135 O O . HIS B 1 102 ? 9.828 -9.172 -22.375 1 83.81 102 HIS B O 1
ATOM 2141 N N . GLY B 1 103 ? 11.016 -7.707 -23.531 1 81.81 103 GLY B N 1
ATOM 2142 C CA . GLY B 1 103 ? 11.766 -8.742 -24.234 1 81.81 103 GLY B CA 1
ATOM 2143 C C . GLY B 1 103 ? 12.594 -9.602 -23.312 1 81.81 103 GLY B C 1
ATOM 2144 O O . GLY B 1 103 ? 12.953 -10.734 -23.656 1 81.81 103 GLY B O 1
ATOM 2145 N N . ALA B 1 104 ? 12.844 -9.094 -22.125 1 84.94 104 ALA B N 1
ATOM 2146 C CA . ALA B 1 104 ? 13.688 -9.82 -21.172 1 84.94 104 ALA B CA 1
ATOM 2147 C C . ALA B 1 104 ? 12.977 -11.047 -20.625 1 84.94 104 ALA B C 1
ATOM 2149 O O . ALA B 1 104 ? 13.617 -11.984 -20.156 1 84.94 104 ALA B O 1
ATOM 2150 N N . PHE B 1 105 ? 11.695 -11.031 -20.672 1 86.69 105 PHE B N 1
ATOM 2151 C CA . PHE B 1 105 ? 10.938 -12.148 -20.125 1 86.69 105 PHE B CA 1
ATOM 2152 C C . PHE B 1 105 ? 10.953 -13.328 -21.094 1 86.69 105 PHE B C 1
ATOM 2154 O O . PHE B 1 105 ? 10.75 -14.477 -20.688 1 86.69 105 PHE B O 1
ATOM 2161 N N . ARG B 1 106 ? 11.102 -13.086 -22.359 1 81.19 106 ARG B N 1
ATOM 2162 C CA . ARG B 1 106 ? 11.18 -14.148 -23.359 1 81.19 106 ARG B CA 1
ATOM 2163 C C . ARG B 1 106 ? 12.562 -14.812 -23.344 1 81.19 106 ARG B C 1
ATOM 2165 O O . ARG B 1 106 ? 12.68 -16.016 -23.594 1 81.19 106 ARG B O 1
ATOM 2172 N N . GLY B 1 107 ? 13.609 -14.016 -23.266 1 67.44 107 GLY B N 1
ATOM 2173 C CA . GLY B 1 107 ? 14.984 -14.453 -23.375 1 67.44 107 GLY B CA 1
ATOM 2174 C C . GLY B 1 107 ? 15.5 -15.148 -22.125 1 67.44 107 GLY B C 1
ATOM 2175 O O . GLY B 1 107 ? 16.609 -15.672 -22.125 1 67.44 107 GLY B O 1
ATOM 2176 N N . GLY B 1 108 ? 14.68 -15.219 -21 1 72.44 108 GLY B N 1
ATOM 2177 C CA . GLY B 1 108 ? 15.172 -16.047 -19.906 1 72.44 108 GLY B CA 1
ATOM 2178 C C . GLY B 1 108 ? 15.172 -15.32 -18.578 1 72.44 108 GLY B C 1
ATOM 2179 O O . GLY B 1 108 ? 14.117 -15.078 -17.984 1 72.44 108 GLY B O 1
ATOM 2180 N N . SER B 1 109 ? 16.359 -14.602 -18.297 1 82.12 109 SER B N 1
ATOM 2181 C CA . SER B 1 109 ? 16.594 -14.203 -16.906 1 82.12 109 SER B CA 1
ATOM 2182 C C . SER B 1 109 ? 16.391 -12.711 -16.719 1 82.12 109 SER B C 1
ATOM 2184 O O . SER B 1 109 ? 17.359 -11.953 -16.625 1 82.12 109 SER B O 1
ATOM 2186 N N . PRO B 1 110 ? 15.102 -12.242 -16.656 1 93.25 110 PRO B N 1
ATOM 2187 C CA . PRO B 1 110 ? 14.906 -10.812 -16.422 1 93.25 110 PRO B CA 1
ATOM 2188 C C . PRO B 1 110 ? 15.539 -10.352 -15.102 1 93.25 110 PRO B C 1
ATOM 2190 O O . PRO B 1 110 ? 15.547 -11.094 -14.125 1 93.25 110 PRO B O 1
ATOM 2193 N N . VAL B 1 111 ? 16.078 -9.086 -15.141 1 95.69 111 VAL B N 1
ATOM 2194 C CA . VAL B 1 111 ? 16.859 -8.586 -14.016 1 95.69 111 VAL B CA 1
ATOM 2195 C C . VAL B 1 111 ? 16.188 -7.363 -13.414 1 95.69 111 VAL B C 1
ATOM 2197 O O . VAL B 1 111 ? 15.734 -6.473 -14.141 1 95.69 111 VAL B O 1
ATOM 2200 N N . ALA B 1 112 ? 16.062 -7.355 -12.133 1 97.12 112 ALA B N 1
ATOM 2201 C CA . ALA B 1 112 ? 15.742 -6.16 -11.359 1 97.12 112 ALA B CA 1
ATOM 2202 C C . ALA B 1 112 ? 17 -5.434 -10.906 1 97.12 112 ALA B C 1
ATOM 2204 O O . ALA B 1 112 ? 17.719 -5.922 -10.031 1 97.12 112 ALA B O 1
ATOM 2205 N N . ARG B 1 113 ? 17.234 -4.254 -11.523 1 98.19 113 ARG B N 1
ATOM 2206 C CA . ARG B 1 113 ? 18.438 -3.512 -11.164 1 98.19 113 ARG B CA 1
ATOM 2207 C C . ARG B 1 113 ? 18.125 -2.426 -10.141 1 98.19 113 ARG B C 1
ATOM 2209 O O . ARG B 1 113 ? 17.328 -1.522 -10.406 1 98.19 113 ARG B O 1
ATOM 2216 N N . TRP B 1 114 ? 18.812 -2.539 -9.062 1 98.56 114 TRP B N 1
ATOM 2217 C CA . TRP B 1 114 ? 18.516 -1.645 -7.949 1 98.56 114 TRP B CA 1
ATOM 2218 C C . TRP B 1 114 ? 19.609 -0.584 -7.805 1 98.56 114 TRP B C 1
ATOM 2220 O O . TRP B 1 114 ? 20.781 -0.856 -8.047 1 98.56 114 TRP B O 1
ATOM 2230 N N . GLU B 1 115 ? 19.172 0.588 -7.383 1 97.94 115 GLU B N 1
ATOM 2231 C CA . GLU B 1 115 ? 20.047 1.703 -7.031 1 97.94 115 GLU B CA 1
ATOM 2232 C C . GLU B 1 115 ? 19.594 2.385 -5.75 1 97.94 115 GLU B C 1
ATOM 2234 O O . GLU B 1 115 ? 18.406 2.674 -5.59 1 97.94 115 GLU B O 1
ATOM 2239 N N . LEU B 1 116 ? 20.516 2.611 -4.855 1 97.12 116 LEU B N 1
ATOM 2240 C CA . LEU B 1 116 ? 20.203 3.395 -3.664 1 97.12 116 LEU B CA 1
ATOM 2241 C C . LEU B 1 116 ? 20.156 4.883 -3.992 1 97.12 116 LEU B C 1
ATOM 2243 O O . LEU B 1 116 ? 21.141 5.457 -4.453 1 97.12 116 LEU B O 1
ATOM 2247 N N . ILE B 1 117 ? 19.031 5.535 -3.758 1 96.81 117 ILE B N 1
ATOM 2248 C CA . ILE B 1 117 ? 18.844 6.941 -4.102 1 96.81 117 ILE B CA 1
ATOM 2249 C C . ILE B 1 117 ? 19.125 7.809 -2.875 1 96.81 117 ILE B C 1
ATOM 2251 O O . ILE B 1 117 ? 19.75 8.859 -2.982 1 96.81 117 ILE B O 1
ATOM 2255 N N . ASP B 1 118 ? 18.531 7.375 -1.741 1 93.06 118 ASP B N 1
ATOM 2256 C CA . ASP B 1 118 ? 18.734 8.055 -0.466 1 93.06 118 ASP B CA 1
ATOM 2257 C C . ASP B 1 118 ? 18.938 7.051 0.667 1 93.06 118 ASP B C 1
ATOM 2259 O O . ASP B 1 118 ? 18.234 6.039 0.734 1 93.06 118 ASP B O 1
ATOM 2263 N N . GLY B 1 119 ? 19.859 7.32 1.514 1 91.12 119 GLY B N 1
ATOM 2264 C CA . GLY B 1 119 ? 20.141 6.461 2.654 1 91.12 119 GLY B CA 1
ATOM 2265 C C . GLY B 1 119 ? 21.125 7.074 3.639 1 91.12 119 GLY B C 1
ATOM 2266 O O . GLY B 1 119 ? 21.531 8.227 3.479 1 91.12 119 GLY B O 1
ATOM 2267 N N . PRO B 1 120 ? 21.328 6.328 4.73 1 81.5 120 PRO B N 1
ATOM 2268 C CA . PRO B 1 120 ? 22.203 6.863 5.781 1 81.5 120 PRO B CA 1
ATOM 2269 C C . PRO B 1 120 ? 23.531 7.371 5.242 1 81.5 120 PRO B C 1
ATOM 2271 O O . PRO B 1 120 ? 24 8.438 5.648 1 81.5 120 PRO B O 1
ATOM 2274 N N . ALA B 1 121 ? 24.094 6.676 4.375 1 74.56 121 ALA B N 1
ATOM 2275 C CA . ALA B 1 121 ? 25.406 7.062 3.867 1 74.56 121 ALA B CA 1
ATOM 2276 C C . ALA B 1 121 ? 25.344 8.383 3.107 1 74.56 121 ALA B C 1
ATOM 2278 O O . ALA B 1 121 ? 26.203 9.25 3.268 1 74.56 121 ALA B O 1
ATOM 2279 N N . THR B 1 122 ? 24.297 8.555 2.381 1 77 122 THR B N 1
ATOM 2280 C CA . THR B 1 122 ? 24.156 9.766 1.573 1 77 122 THR B CA 1
ATOM 2281 C C . THR B 1 122 ? 23.781 10.961 2.445 1 77 122 THR B C 1
ATOM 2283 O O . THR B 1 122 ? 24.172 12.094 2.166 1 77 122 THR B O 1
ATOM 2286 N N . ARG B 1 123 ? 23.125 10.781 3.529 1 81.75 123 ARG B N 1
ATOM 2287 C CA . ARG B 1 123 ? 22.609 11.852 4.375 1 81.75 123 ARG B CA 1
ATOM 2288 C C . ARG B 1 123 ? 23.703 12.414 5.281 1 81.75 123 ARG B C 1
ATOM 2290 O O . ARG B 1 123 ? 23.688 13.602 5.613 1 81.75 123 ARG B O 1
ATOM 2297 N N . VAL B 1 124 ? 24.547 11.695 5.652 1 74.5 124 VAL B N 1
ATOM 2298 C CA . VAL B 1 124 ? 25.656 12.156 6.473 1 74.5 124 VAL B CA 1
ATOM 2299 C C . VAL B 1 124 ? 26.438 13.242 5.73 1 74.5 124 VAL B C 1
ATOM 2301 O O . VAL B 1 124 ? 26.828 14.242 6.324 1 74.5 124 VAL B O 1
ATOM 2304 N N . ALA B 1 125 ? 26.422 13.125 4.535 1 75.5 125 ALA B N 1
ATOM 2305 C CA . ALA B 1 125 ? 27.203 14.055 3.729 1 75.5 125 ALA B CA 1
ATOM 2306 C C . ALA B 1 125 ? 26.438 15.352 3.496 1 75.5 125 ALA B C 1
ATOM 2308 O O . ALA B 1 125 ? 27.031 16.438 3.475 1 75.5 125 ALA B O 1
ATOM 2309 N N . THR B 1 126 ? 25.141 15.328 3.482 1 73.19 126 THR B N 1
ATOM 2310 C CA . THR B 1 126 ? 24.359 16.484 3.061 1 73.19 126 THR B CA 1
ATOM 2311 C C . THR B 1 126 ? 23.703 17.156 4.262 1 73.19 126 THR B C 1
ATOM 2313 O O . THR B 1 126 ? 23.297 18.312 4.188 1 73.19 126 THR B O 1
ATOM 2316 N N . GLY B 1 127 ? 23.484 16.422 5.422 1 76.12 127 GLY B N 1
ATOM 2317 C CA . GLY B 1 127 ? 22.766 16.922 6.574 1 76.12 127 GLY B CA 1
ATOM 2318 C C . GLY B 1 127 ? 21.266 17.062 6.328 1 76.12 127 GLY B C 1
ATOM 2319 O O . GLY B 1 127 ? 20.578 17.797 7.035 1 76.12 127 GLY B O 1
ATOM 2320 N N . GLN B 1 128 ? 20.875 16.391 5.32 1 79.31 128 GLN B N 1
ATOM 2321 C CA . GLN B 1 128 ? 19.484 16.531 4.938 1 79.31 128 GLN B CA 1
ATOM 2322 C C . GLN B 1 128 ? 18.562 15.844 5.949 1 79.31 128 GLN B C 1
ATOM 2324 O O . GLN B 1 128 ? 18.875 14.758 6.441 1 79.31 128 GLN B O 1
ATOM 2329 N N . GLU B 1 129 ? 17.469 16.594 6.242 1 88.88 129 GLU B N 1
ATOM 2330 C CA . GLU B 1 129 ? 16.438 15.969 7.07 1 88.88 129 GLU B CA 1
ATOM 2331 C C . GLU B 1 129 ? 15.695 14.883 6.301 1 88.88 129 GLU B C 1
ATOM 2333 O O . GLU B 1 129 ? 15.508 14.992 5.086 1 88.88 129 GLU B O 1
ATOM 2338 N N . CYS B 1 130 ? 15.398 13.828 7.008 1 94.25 130 CYS B N 1
ATOM 2339 C CA . CYS B 1 130 ? 14.695 12.688 6.422 1 94.25 130 CYS B CA 1
ATOM 2340 C C . CYS B 1 130 ? 13.797 12.016 7.449 1 94.25 130 CYS B C 1
ATOM 2342 O O . CYS B 1 130 ? 13.938 12.25 8.648 1 94.25 130 CYS B O 1
ATOM 2344 N N . PRO B 1 131 ? 12.828 11.328 6.953 1 96.38 131 PRO B N 1
ATOM 2345 C CA . PRO B 1 131 ? 12.031 10.578 7.922 1 96.38 131 PRO B CA 1
ATOM 2346 C C . PRO B 1 131 ? 12.867 9.602 8.75 1 96.38 131 PRO B C 1
ATOM 2348 O O . PRO B 1 131 ? 13.836 9.031 8.234 1 96.38 131 PRO B O 1
ATOM 2351 N N . THR B 1 132 ? 12.484 9.367 9.961 1 95.62 132 THR B N 1
ATOM 2352 C CA . THR B 1 132 ? 13.094 8.32 10.766 1 95.62 132 THR B CA 1
ATOM 2353 C C . THR B 1 132 ? 12.766 6.941 10.211 1 95.62 132 THR B C 1
ATOM 2355 O O . THR B 1 132 ? 11.766 6.773 9.5 1 95.62 132 THR B O 1
ATOM 2358 N N . PRO B 1 133 ? 13.656 5.961 10.531 1 97.62 133 PRO B N 1
ATOM 2359 C CA . PRO B 1 133 ? 13.305 4.594 10.125 1 97.62 133 PRO B CA 1
ATOM 2360 C C . PRO B 1 133 ? 11.914 4.18 10.594 1 97.62 133 PRO B C 1
ATOM 2362 O O . PRO B 1 133 ? 11.523 4.473 11.727 1 97.62 133 PRO B O 1
ATOM 2365 N N . ARG B 1 134 ? 11.156 3.498 9.672 1 98.62 134 ARG B N 1
ATOM 2366 C CA . ARG B 1 134 ? 9.758 3.211 9.977 1 98.62 134 ARG B CA 1
ATOM 2367 C C . ARG B 1 134 ? 9.219 2.104 9.078 1 98.62 134 ARG B C 1
ATOM 2369 O O . ARG B 1 134 ? 9.805 1.794 8.047 1 98.62 134 ARG B O 1
ATOM 2376 N N . PHE B 1 135 ? 8.195 1.521 9.461 1 98.81 135 PHE B N 1
ATOM 2377 C CA . PHE B 1 135 ? 7.398 0.606 8.656 1 98.81 135 PHE B CA 1
ATOM 2378 C C . PHE B 1 135 ? 5.91 0.849 8.883 1 98.81 135 PHE B C 1
ATOM 2380 O O . PHE B 1 135 ? 5.527 1.603 9.773 1 98.81 135 PHE B O 1
ATOM 2387 N N . GLY B 1 136 ? 5.082 0.318 7.977 1 98.81 136 GLY B N 1
ATOM 2388 C CA . GLY B 1 136 ? 3.641 0.453 8.125 1 98.81 136 GLY B CA 1
ATOM 2389 C C . GLY B 1 136 ? 3.129 1.832 7.758 1 98.81 136 GLY B C 1
ATOM 2390 O O . GLY B 1 136 ? 2.006 2.199 8.109 1 98.81 136 GLY B O 1
ATOM 2391 N N . HIS B 1 137 ? 3.951 2.631 7.09 1 98.88 137 HIS B N 1
ATOM 2392 C CA . HIS B 1 137 ? 3.551 3.938 6.582 1 98.88 137 HIS B CA 1
ATOM 2393 C C . HIS B 1 137 ? 2.799 3.807 5.262 1 98.88 137 HIS B C 1
ATOM 2395 O O . HIS B 1 137 ? 2.826 2.75 4.629 1 98.88 137 HIS B O 1
ATOM 2401 N N . SER B 1 138 ? 2.082 4.828 4.902 1 98.62 138 SER B N 1
ATOM 2402 C CA . SER B 1 138 ? 1.489 4.898 3.57 1 98.62 138 SER B CA 1
ATOM 2403 C C . SER B 1 138 ? 2.35 5.73 2.627 1 98.62 138 SER B C 1
ATOM 2405 O O . SER B 1 138 ? 3.111 6.594 3.072 1 98.62 138 SER B O 1
ATOM 2407 N N . ALA B 1 139 ? 2.26 5.477 1.365 1 98.88 139 ALA B N 1
ATOM 2408 C CA . ALA B 1 139 ? 2.998 6.211 0.341 1 98.88 139 ALA B CA 1
ATOM 2409 C C . ALA B 1 139 ? 2.207 6.281 -0.962 1 98.88 139 ALA B C 1
ATOM 2411 O O . ALA B 1 139 ? 1.573 5.301 -1.363 1 98.88 139 ALA B O 1
ATOM 2412 N N . VAL B 1 140 ? 2.209 7.457 -1.591 1 98.62 140 VAL B N 1
ATOM 2413 C CA . VAL B 1 140 ? 1.535 7.637 -2.873 1 98.62 140 VAL B CA 1
ATOM 2414 C C . VAL B 1 140 ? 2.295 8.656 -3.719 1 98.62 140 VAL B C 1
ATOM 2416 O O . VAL B 1 140 ? 3.016 9.5 -3.184 1 98.62 140 VAL B O 1
ATOM 2419 N N . VAL B 1 141 ? 2.146 8.539 -5 1 98.62 141 VAL B N 1
ATOM 2420 C CA . VAL B 1 141 ? 2.793 9.461 -5.93 1 98.62 141 VAL B CA 1
ATOM 2421 C C . VAL B 1 141 ? 1.809 10.555 -6.344 1 98.62 141 VAL B C 1
ATOM 2423 O O . VAL B 1 141 ? 0.673 10.266 -6.727 1 98.62 141 VAL B O 1
ATOM 2426 N N . HIS B 1 142 ? 2.164 11.75 -6.25 1 98.06 142 HIS B N 1
ATOM 2427 C CA . HIS B 1 142 ? 1.483 12.898 -6.84 1 98.06 142 HIS B CA 1
ATOM 2428 C C . HIS B 1 142 ? 2.471 13.828 -7.535 1 98.06 142 HIS B C 1
ATOM 2430 O O . HIS B 1 142 ? 3.361 14.391 -6.891 1 98.06 142 HIS B O 1
ATOM 2436 N N . GLY B 1 143 ? 2.238 14.023 -8.828 1 97.19 143 GLY B N 1
ATOM 2437 C CA . GLY B 1 143 ? 3.229 14.758 -9.602 1 97.19 143 GLY B CA 1
ATOM 2438 C C . GLY B 1 143 ? 4.598 14.102 -9.586 1 97.19 143 GLY B C 1
ATOM 2439 O O . GLY B 1 143 ? 4.73 12.922 -9.906 1 97.19 143 GLY B O 1
ATOM 2440 N N . SER B 1 144 ? 5.648 14.891 -9.227 1 98.31 144 SER B N 1
ATOM 2441 C CA . SER B 1 144 ? 7.016 14.383 -9.227 1 98.31 144 SER B CA 1
ATOM 2442 C C . SER B 1 144 ? 7.461 14.016 -7.816 1 98.31 144 SER B C 1
ATOM 2444 O O . SER B 1 144 ? 8.664 13.914 -7.543 1 98.31 144 SER B O 1
ATOM 2446 N N . CYS B 1 145 ? 6.434 13.828 -6.969 1 98.44 145 CYS B N 1
ATOM 2447 C CA . CYS B 1 145 ? 6.801 13.602 -5.574 1 98.44 145 CYS B CA 1
ATOM 2448 C C . CYS B 1 145 ? 6.098 12.367 -5.023 1 98.44 145 CYS B C 1
ATOM 2450 O O . CYS B 1 145 ? 5.023 11.992 -5.5 1 98.44 145 CYS B O 1
ATOM 2452 N N . MET B 1 146 ? 6.727 11.758 -4.078 1 98.69 146 MET B N 1
ATOM 2453 C CA . MET B 1 146 ? 6.113 10.75 -3.215 1 98.69 146 MET B CA 1
ATOM 2454 C C . MET B 1 146 ? 5.742 11.344 -1.861 1 98.69 146 MET B C 1
ATOM 2456 O O . MET B 1 146 ? 6.559 12.016 -1.229 1 98.69 146 MET B O 1
ATOM 2460 N N . TYR B 1 147 ? 4.535 11.164 -1.444 1 98.62 147 TYR B N 1
ATOM 2461 C CA . TYR B 1 147 ? 4.074 11.555 -0.117 1 98.62 147 TYR B CA 1
ATOM 2462 C C . TYR B 1 147 ? 4.012 10.352 0.816 1 98.62 147 TYR B C 1
ATOM 2464 O O . TYR B 1 147 ? 3.338 9.367 0.518 1 98.62 147 TYR B O 1
ATOM 2472 N N . VAL B 1 148 ? 4.73 10.406 1.927 1 98.75 148 VAL B N 1
ATOM 2473 C CA . VAL B 1 148 ? 4.812 9.344 2.928 1 98.75 148 VAL B CA 1
ATOM 2474 C C . VAL B 1 148 ? 4.188 9.82 4.238 1 98.75 148 VAL B C 1
ATOM 2476 O O . VAL B 1 148 ? 4.539 10.891 4.746 1 98.75 148 VAL B O 1
ATOM 2479 N N . PHE B 1 149 ? 3.305 9.07 4.766 1 98.69 149 PHE B N 1
ATOM 2480 C CA . PHE B 1 149 ? 2.635 9.484 5.992 1 98.69 149 PHE B CA 1
ATOM 2481 C C . PHE B 1 149 ? 2.635 8.359 7.016 1 98.69 149 PHE B C 1
ATOM 2483 O O . PHE B 1 149 ? 2.34 7.211 6.684 1 98.69 149 PHE B O 1
ATOM 2490 N N . GLY B 1 150 ? 2.936 8.719 8.219 1 98.69 150 GLY B N 1
ATOM 2491 C CA . GLY B 1 150 ? 2.756 7.832 9.352 1 98.69 150 GLY B CA 1
ATOM 2492 C C . GLY B 1 150 ? 3.768 6.703 9.398 1 98.69 150 GLY B C 1
ATOM 2493 O O . GLY B 1 150 ? 4.922 6.887 9.008 1 98.69 150 GLY B O 1
ATOM 2494 N N . GLY B 1 151 ? 3.328 5.605 9.961 1 98.75 151 GLY B N 1
ATOM 2495 C CA . GLY B 1 151 ? 4.191 4.461 10.211 1 98.75 151 GLY B CA 1
ATOM 2496 C C . GLY B 1 151 ? 4.539 4.285 11.68 1 98.75 151 GLY B C 1
ATOM 2497 O O . GLY B 1 151 ? 3.953 4.934 12.547 1 98.75 151 GLY B O 1
ATOM 2498 N N . TRP B 1 152 ? 5.359 3.35 11.844 1 98.56 152 TRP B N 1
ATOM 2499 C CA . TRP B 1 152 ? 5.801 2.955 13.172 1 98.56 152 TRP B CA 1
ATOM 2500 C C . TRP B 1 152 ? 7.324 2.873 13.242 1 98.56 152 TRP B C 1
ATOM 2502 O O . TRP B 1 152 ? 7.953 2.244 12.391 1 98.56 152 TRP B O 1
ATOM 2512 N N . ASP B 1 153 ? 7.895 3.477 14.242 1 97.56 153 ASP B N 1
ATOM 2513 C CA . ASP B 1 153 ? 9.352 3.471 14.328 1 97.56 153 ASP B CA 1
ATOM 2514 C C . ASP B 1 153 ? 9.844 2.375 15.266 1 97.56 153 ASP B C 1
ATOM 2516 O O . ASP B 1 153 ? 11.039 2.299 15.57 1 97.56 153 ASP B O 1
ATOM 2520 N N . GLY B 1 154 ? 8.977 1.506 15.719 1 95.62 154 GLY B N 1
ATOM 2521 C CA . GLY B 1 154 ? 9.312 0.458 16.672 1 95.62 154 GLY B CA 1
ATOM 2522 C C . GLY B 1 154 ? 8.938 0.81 18.109 1 95.62 154 GLY B C 1
ATOM 2523 O O . GLY B 1 154 ? 8.836 -0.071 18.953 1 95.62 154 GLY B O 1
ATOM 2524 N N . HIS B 1 155 ? 8.742 2.078 18.281 1 95.88 155 HIS B N 1
ATOM 2525 C CA . HIS B 1 155 ? 8.344 2.553 19.609 1 95.88 155 HIS B CA 1
ATOM 2526 C C . HIS B 1 155 ? 7.035 3.33 19.531 1 95.88 155 HIS B C 1
ATOM 2528 O O . HIS B 1 155 ? 6.09 3.025 20.266 1 95.88 155 HIS B O 1
ATOM 2534 N N . ASP B 1 156 ? 6.988 4.281 18.672 1 96.56 156 ASP B N 1
ATOM 2535 C CA . ASP B 1 156 ? 5.797 5.113 18.547 1 96.56 156 ASP B CA 1
ATOM 2536 C C . ASP B 1 156 ? 5.238 5.055 17.125 1 96.56 156 ASP B C 1
ATOM 2538 O O . ASP B 1 156 ? 5.992 4.898 16.172 1 96.56 156 ASP B O 1
ATOM 2542 N N . THR B 1 157 ? 3.861 5.145 17.031 1 98.31 157 THR B N 1
ATOM 2543 C CA . THR B 1 157 ? 3.268 5.484 15.75 1 98.31 157 THR B CA 1
ATOM 2544 C C . THR B 1 157 ? 3.521 6.953 15.406 1 98.31 157 THR B C 1
ATOM 2546 O O . THR B 1 157 ? 3.678 7.785 16.297 1 98.31 157 THR B O 1
ATOM 2549 N N . LEU B 1 158 ? 3.555 7.234 14.133 1 97.94 158 LEU B N 1
ATOM 2550 C CA . LEU B 1 158 ? 4.012 8.547 13.672 1 97.94 158 LEU B CA 1
ATOM 2551 C C . LEU B 1 158 ? 2.91 9.258 12.898 1 97.94 158 LEU B C 1
ATOM 2553 O O . LEU B 1 158 ? 1.989 8.617 12.383 1 97.94 158 LEU B O 1
ATOM 2557 N N . ASN B 1 159 ? 2.945 10.586 12.797 1 96.81 159 ASN B N 1
ATOM 2558 C CA . ASN B 1 159 ? 1.902 11.312 12.078 1 96.81 159 ASN B CA 1
ATOM 2559 C C . ASN B 1 159 ? 2.494 12.352 11.133 1 96.81 159 ASN B C 1
ATOM 2561 O O . ASN B 1 159 ? 1.783 13.234 10.648 1 96.81 159 ASN B O 1
ATOM 2565 N N . GLU B 1 160 ? 3.797 12.258 10.852 1 96.06 160 GLU B N 1
ATOM 2566 C CA . GLU B 1 160 ? 4.398 13.219 9.938 1 96.06 160 GLU B CA 1
ATOM 2567 C C . GLU B 1 160 ? 4.059 12.883 8.484 1 96.06 160 GLU B C 1
ATOM 2569 O O . GLU B 1 160 ? 3.961 11.711 8.117 1 96.06 160 GLU B O 1
ATOM 2574 N N . LEU B 1 161 ? 3.9 13.945 7.754 1 97.62 161 LEU B N 1
ATOM 2575 C CA . LEU B 1 161 ? 3.852 13.852 6.301 1 97.62 161 LEU B CA 1
ATOM 2576 C C . LEU B 1 161 ? 5.168 14.305 5.68 1 97.62 161 LEU B C 1
ATOM 2578 O O . LEU B 1 161 ? 5.629 15.414 5.938 1 97.62 161 LEU B O 1
ATOM 2582 N N . TRP B 1 162 ? 5.762 13.461 4.91 1 97.81 162 TRP B N 1
ATOM 2583 C CA . TRP B 1 162 ? 7.016 13.75 4.223 1 97.81 162 TRP B CA 1
ATOM 2584 C C . TRP B 1 162 ? 6.824 13.742 2.711 1 97.81 162 TRP B C 1
ATOM 2586 O O . TRP B 1 162 ? 5.965 13.023 2.191 1 97.81 162 TRP B O 1
ATOM 2596 N N . GLU B 1 163 ? 7.539 14.555 2.088 1 97.62 163 GLU B N 1
ATOM 2597 C CA . GLU B 1 163 ? 7.535 14.648 0.63 1 97.62 163 GLU B CA 1
ATOM 2598 C C . GLU B 1 163 ? 8.922 14.352 0.056 1 97.62 163 GLU B C 1
ATOM 2600 O O . GLU B 1 163 ? 9.906 14.977 0.451 1 97.62 163 GLU B O 1
ATOM 2605 N N . PHE B 1 164 ? 9.008 13.398 -0.802 1 98 164 PHE B N 1
ATOM 2606 C CA . PHE B 1 164 ? 10.234 13.062 -1.517 1 98 164 PHE B CA 1
ATOM 2607 C C . PHE B 1 164 ? 10.125 13.453 -2.986 1 98 164 PHE B C 1
ATOM 2609 O O . PHE B 1 164 ? 9.219 13.008 -3.689 1 98 164 PHE B O 1
ATOM 2616 N N . ASN B 1 165 ? 11.109 14.242 -3.445 1 97.94 165 ASN B N 1
ATOM 2617 C CA . ASN B 1 165 ? 11.164 14.648 -4.848 1 97.94 165 ASN B CA 1
ATOM 2618 C C . ASN B 1 165 ? 11.984 13.672 -5.684 1 97.94 165 ASN B C 1
ATOM 2620 O O . ASN B 1 165 ? 13.195 13.531 -5.469 1 97.94 165 ASN B O 1
ATOM 2624 N N . PHE B 1 166 ? 11.32 13.031 -6.68 1 98.19 166 PHE B N 1
ATOM 2625 C CA . PHE B 1 166 ? 11.977 11.961 -7.422 1 98.19 166 PHE B CA 1
ATOM 2626 C C . PHE B 1 166 ? 13.141 12.508 -8.242 1 98.19 166 PHE B C 1
ATOM 2628 O O . PHE B 1 166 ? 14.25 11.977 -8.188 1 98.19 166 PHE B O 1
ATOM 2635 N N . PRO B 1 167 ? 12.977 13.57 -9.008 1 97.5 167 PRO B N 1
ATOM 2636 C CA . PRO B 1 167 ? 14.078 14.062 -9.844 1 97.5 167 PRO B CA 1
ATOM 2637 C C . PRO B 1 167 ? 15.297 14.492 -9.031 1 97.5 167 PRO B C 1
ATOM 2639 O O . PRO B 1 167 ? 16.438 14.211 -9.422 1 97.5 167 PRO B O 1
ATOM 2642 N N . SER B 1 168 ? 15.117 15.07 -7.852 1 94.5 168 SER B N 1
ATOM 2643 C CA . SER B 1 168 ? 16.25 15.555 -7.07 1 94.5 168 SER B CA 1
ATOM 2644 C C . SER B 1 168 ? 16.766 14.469 -6.133 1 94.5 168 SER B C 1
ATOM 2646 O O . SER B 1 168 ? 17.891 14.562 -5.637 1 94.5 168 SER B O 1
ATOM 2648 N N . GLY B 1 169 ? 15.938 13.5 -5.805 1 94.69 169 GLY B N 1
ATOM 2649 C CA . GLY B 1 169 ? 16.328 12.453 -4.871 1 94.69 169 GLY B CA 1
ATOM 2650 C C . GLY B 1 169 ? 16.391 12.93 -3.434 1 94.69 169 GLY B C 1
ATOM 2651 O O . GLY B 1 169 ? 17.141 12.391 -2.625 1 94.69 169 GLY B O 1
ATOM 2652 N N . LYS B 1 170 ? 15.578 13.977 -3.148 1 94.25 170 LYS B N 1
ATOM 2653 C CA . LYS B 1 170 ? 15.664 14.57 -1.816 1 94.25 170 LYS B CA 1
ATOM 2654 C C . LYS B 1 170 ? 14.281 14.648 -1.165 1 94.25 170 LYS B C 1
ATOM 2656 O O . LYS B 1 170 ? 13.273 14.75 -1.858 1 94.25 170 LYS B O 1
ATOM 2661 N N . TRP B 1 171 ? 14.406 14.648 0.122 1 95.75 171 TRP B N 1
ATOM 2662 C CA . TRP B 1 171 ? 13.211 14.867 0.923 1 95.75 171 TRP B CA 1
ATOM 2663 C C . TRP B 1 171 ? 12.938 16.359 1.107 1 95.75 171 TRP B C 1
ATOM 2665 O O . TRP B 1 171 ? 13.867 17.141 1.272 1 95.75 171 TRP B O 1
#

Foldseek 3Di:
DPCDDPNDDFDDDDWAQWEWDDDPQKIKIAWGADPVVRFIGGWIKIAHPVVRTIDTAAEAEPGDDGFGQWDWEDDPQKIWTAWGDGPPDIAGWIKIWHWFDPVQVVVPHTHTYMDTLDGPVVCVVVVADGDAGFGNWDWDDDDQWIWIAWGDNPPDIGGDIDIAGNVVSGD/DPCDDPNDDFDDDDWAQWEWDDDPQKIKIAWGADPPVGFIGGWIKIAHPVVRTIDTAAEAEPGDPGFGQWDWEDDPQKIWTAWGDGPPDIAGWIKIWHWFDPVQVVVPHTHTYMDTLDGPVVCVVVVADGDAGFGNWDWDDDDQKIWTAWGDNPPDIGGDIDIAGNVVSGD

Organism: Perkinsus marinus (strain ATCC 50983 / TXsc) (NCBI:txid423536)

InterPro domains:
  IPR006652 Kelch repeat type 1 [PF01344] (133-171)
  IPR015915 Kelch-type beta-propeller [G3DSA:2.120.10.80] (5-171)
  IPR015915 Kelch-type beta-propeller [SSF117281] (12-171)

Sequence (342 aa):
VQRCHDGQVSEPPARSGARSAVFEGIVYIFGGYTKKDGDYFNDTWAFNPLYHTWTMLAAAGDVPARRTDHSMVLYDGCVYTFGGFDGRNRFNDVSMMTLPAHGAFRGGSPVARWELIDGPATRVATGQECPTPRFGHSAVVHGSCMYVFGGWDGHDTLNELWEFNFPSGKWVQRCHDGQVSEPPARSGARSAVFEGIVYIFGGYTKKDGDYFNDTWAFNPLYHTWTMLAAAGDVPARRTDHSMVLYDGCVYTFGGFDGRNRFNDVSMMTLPAHGAFRGGSPVARWELIDGPATRVATGQECPTPRFGHSAVVHGSCMYVFGGWDGHDTLNELWEFNFPSGKW